Protein AF-W7K9U9-F1 (afdb_monomer_lite)

Secondary structure (DSSP, 8-state):
------SSTTTTTS--S----HHHHHHHHHHHHHHTTT--S-PPPSSTTTS------HHHHHHHHHHHTGGG-SS-HHHHHHHHHHHHHHHHHHHHHHHHHHHHHHHHHHHHTTSS-HHHHHHHHHHHHHHHHHHHHHHHHHHHHHHHHHHTSS---HHHHHHHHHHHHHHHHHHHHHHHHHHHHHHH-S-----

InterPro domains:
  IPR019111 Plasmodium RESA, N-terminal [PF09687] (60-183)
  IPR044885 Plasmodium RESA, N-terminal helical domain superfamily [G3DSA:6.10.280.180] (62-193)

pLDDT: mean 72.87, std 20.11, range [27.73, 96.69]

Radius of gyration: 21.3 Å; chains: 1; bounding box: 44×65×53 Å

Sequence (195 aa):
MLPNENRLNTIGNLFEGEKYNILEDTQKLIDDINKFRYNSNYSPIPYPEQYNPVDYNKADFVLDKYIDNLGYCKGDTIKAMEIIWEATMNNERRKYAATKRSMLRYYDDLKRKRIIRPKTYTNKLNSCNQIMESSEKKIESHLSEMFNKWFKQKSLFLDDFNRFITACRIGWKTVSNAVQHQCDTIMRSKNFIDI

Organism: Plasmodium falciparum (isolate NF54) (NCBI:txid5843)

Foldseek 3Di:
DDDDDDPVCVVVPPPPPDDPCPVVVLVVLVVVLVVVVPDDDDDDQPPCVPDPAQDCDPLNVVLVVLLVCLVVDPDDSLVSLVVSLVSLLVVLLVVLVVLVVVLVVVLVVCVVVCVFPPVCSVLLVVVLVVLSVVLSVVLSVVLVVVCVVQSPDPDHDSVVSVSSSVSSSSSSSSSSVVSSVVSVCSRNDPDDDRD

Structure (mmCIF, N/CA/C/O backbone):
data_AF-W7K9U9-F1
#
_entry.id   AF-W7K9U9-F1
#
loop_
_atom_site.group_PDB
_atom_site.id
_atom_site.type_symbol
_atom_site.label_atom_id
_atom_site.label_alt_id
_atom_site.label_comp_id
_atom_site.label_asym_id
_atom_site.label_entity_id
_atom_site.label_seq_id
_atom_site.pdbx_PDB_ins_code
_atom_site.Cartn_x
_atom_site.Cartn_y
_atom_site.Cartn_z
_atom_site.occupancy
_atom_site.B_iso_or_equiv
_atom_site.auth_seq_id
_atom_site.auth_comp_id
_atom_site.auth_asym_id
_atom_site.auth_atom_id
_atom_site.pdbx_PDB_model_num
ATOM 1 N N . MET A 1 1 ? 6.308 53.111 -21.923 1.00 32.03 1 MET A N 1
ATOM 2 C CA . MET A 1 1 ? 6.285 52.172 -23.063 1.00 32.03 1 MET A CA 1
ATOM 3 C C . MET A 1 1 ? 7.436 51.181 -22.895 1.00 32.03 1 MET A C 1
ATOM 5 O O . MET A 1 1 ? 8.563 51.628 -22.745 1.00 32.03 1 MET A O 1
ATOM 9 N N . LEU A 1 2 ? 7.125 49.878 -22.835 1.00 38.78 2 LEU A N 1
ATOM 10 C CA . LEU A 1 2 ? 8.002 48.743 -23.228 1.00 38.78 2 LEU A CA 1
ATOM 11 C C . LEU A 1 2 ? 8.111 48.704 -24.785 1.00 38.78 2 LEU A C 1
ATOM 13 O O . LEU A 1 2 ? 7.359 49.488 -25.376 1.00 38.78 2 LEU A O 1
ATOM 17 N N . PRO A 1 3 ? 8.884 47.822 -25.487 1.00 51.47 3 PRO A N 1
ATOM 18 C CA . PRO A 1 3 ? 9.655 46.620 -25.067 1.00 51.47 3 PRO A CA 1
ATOM 19 C C . PRO A 1 3 ? 11.024 46.367 -25.787 1.00 51.47 3 PRO A C 1
ATOM 21 O O . PRO A 1 3 ? 11.376 47.064 -26.733 1.00 51.47 3 PRO A O 1
ATOM 24 N N . ASN A 1 4 ? 11.760 45.334 -25.320 1.00 37.47 4 ASN A N 1
ATOM 25 C CA . ASN A 1 4 ? 12.442 44.215 -26.043 1.00 37.47 4 ASN A CA 1
ATOM 26 C C . ASN A 1 4 ? 13.731 43.783 -25.303 1.00 37.47 4 ASN A C 1
ATOM 28 O O . ASN A 1 4 ? 14.522 44.633 -24.924 1.00 37.47 4 ASN A O 1
ATOM 32 N N . GLU A 1 5 ? 14.103 42.517 -25.096 1.00 35.81 5 GLU A N 1
ATOM 33 C CA . GLU A 1 5 ? 13.463 41.200 -25.187 1.00 35.81 5 GLU A CA 1
ATOM 34 C C . GLU A 1 5 ? 14.457 40.178 -24.565 1.00 35.81 5 GLU A C 1
ATOM 36 O O . GLU A 1 5 ? 15.670 40.308 -24.711 1.00 35.81 5 GLU A O 1
ATOM 41 N N . ASN A 1 6 ? 13.935 39.158 -23.876 1.00 46.91 6 ASN A N 1
ATOM 42 C CA . ASN A 1 6 ? 14.482 37.796 -23.721 1.00 46.91 6 ASN A CA 1
ATOM 43 C C . ASN A 1 6 ? 15.911 37.519 -23.218 1.00 46.91 6 ASN A C 1
ATOM 45 O O . ASN A 1 6 ? 16.784 37.093 -23.970 1.00 46.91 6 ASN A O 1
ATOM 49 N N . ARG A 1 7 ? 16.064 37.458 -21.886 1.00 31.38 7 ARG A N 1
ATOM 50 C CA . ARG A 1 7 ? 16.966 36.468 -21.244 1.00 31.38 7 ARG A CA 1
ATOM 51 C C . ARG A 1 7 ? 16.325 35.609 -20.146 1.00 31.38 7 ARG A C 1
ATOM 53 O O . ARG A 1 7 ? 16.975 34.709 -19.630 1.00 31.38 7 ARG A O 1
ATOM 60 N N . LEU A 1 8 ? 15.043 35.823 -19.835 1.00 29.23 8 LEU A N 1
ATOM 61 C CA . LEU A 1 8 ? 14.283 34.996 -18.883 1.00 29.23 8 LEU A CA 1
ATOM 62 C C . LEU A 1 8 ? 13.384 33.947 -19.565 1.00 29.23 8 LEU A C 1
ATOM 64 O O . LEU A 1 8 ? 13.026 32.957 -18.934 1.00 29.23 8 LEU A O 1
ATOM 68 N N . ASN A 1 9 ? 13.116 34.082 -20.870 1.00 32.12 9 ASN A N 1
ATOM 69 C CA . ASN A 1 9 ? 12.365 33.085 -21.647 1.00 32.12 9 ASN A CA 1
ATOM 70 C C . ASN A 1 9 ? 13.143 31.788 -21.929 1.00 32.12 9 ASN A C 1
ATOM 72 O O . ASN A 1 9 ? 12.554 30.807 -22.364 1.00 32.12 9 ASN A O 1
ATOM 76 N N . THR A 1 10 ? 14.440 31.722 -21.628 1.00 30.19 10 THR A N 1
ATOM 77 C CA . THR A 1 10 ? 15.241 30.508 -21.871 1.00 30.19 10 THR A CA 1
ATOM 78 C C . THR A 1 10 ? 15.162 29.494 -20.720 1.00 30.19 10 THR A C 1
ATOM 80 O O . THR A 1 10 ? 15.467 28.324 -20.918 1.00 30.19 10 THR A O 1
ATOM 83 N N . ILE A 1 11 ? 14.678 29.895 -19.537 1.00 32.09 11 ILE A N 1
ATOM 84 C CA . ILE A 1 11 ? 14.284 28.956 -18.465 1.00 32.09 11 ILE A CA 1
ATOM 85 C C . ILE A 1 11 ? 12.861 28.419 -18.725 1.00 32.09 11 ILE A C 1
ATOM 87 O O . ILE A 1 11 ? 12.525 27.312 -18.310 1.00 32.09 11 ILE A O 1
ATOM 91 N N . GLY A 1 12 ? 12.057 29.176 -19.483 1.00 27.73 12 GLY A N 1
ATOM 92 C CA . GLY A 1 12 ? 10.684 28.839 -19.865 1.00 27.73 12 GLY A CA 1
ATOM 93 C C . GLY A 1 12 ? 10.533 27.612 -20.770 1.00 27.73 12 GLY A C 1
ATOM 94 O O . GLY A 1 12 ? 9.447 27.053 -20.812 1.00 27.73 12 GLY A O 1
ATOM 95 N N . ASN A 1 13 ? 11.605 27.134 -21.415 1.00 30.59 13 ASN A N 1
ATOM 96 C CA . ASN A 1 13 ? 11.519 26.079 -22.440 1.00 30.59 13 ASN A CA 1
ATOM 97 C C . ASN A 1 13 ? 12.205 24.749 -22.063 1.00 30.59 13 ASN A C 1
ATOM 99 O O . ASN A 1 13 ? 12.296 23.852 -22.894 1.00 30.59 13 ASN A O 1
ATOM 103 N N . LEU A 1 14 ? 12.684 24.581 -20.824 1.00 30.95 14 LEU A N 1
ATOM 104 C CA . LEU A 1 14 ? 13.265 23.309 -20.341 1.00 30.95 14 LEU A CA 1
ATOM 105 C C . LEU A 1 14 ? 12.273 22.443 -19.544 1.00 30.95 14 LEU A C 1
ATOM 107 O O . LEU A 1 14 ? 12.620 21.350 -19.103 1.00 30.95 14 LEU A O 1
ATOM 111 N N . PHE A 1 15 ? 11.034 22.919 -19.397 1.00 34.84 15 PHE A N 1
ATOM 112 C CA . PHE A 1 15 ? 9.918 22.205 -18.770 1.00 34.84 15 PHE A CA 1
ATOM 113 C C . PHE A 1 15 ? 8.759 21.945 -19.751 1.00 34.84 15 PHE A C 1
ATOM 115 O O . PHE A 1 15 ? 7.625 21.731 -19.325 1.00 34.84 15 PHE A O 1
ATOM 122 N N . GLU A 1 16 ? 9.036 21.928 -21.060 1.00 35.62 16 GLU A N 1
ATOM 123 C CA . GLU A 1 16 ? 8.155 21.280 -22.037 1.00 35.62 16 GLU A CA 1
ATOM 124 C C . GLU A 1 16 ? 8.347 19.762 -21.949 1.00 35.62 16 GLU A C 1
ATOM 126 O O . GLU A 1 16 ? 9.293 19.175 -22.471 1.00 35.62 16 GLU A O 1
ATOM 131 N N . GLY A 1 17 ? 7.445 19.144 -21.199 1.00 34.62 17 GLY A N 1
ATOM 132 C CA . GLY A 1 17 ? 7.425 17.725 -20.879 1.00 34.62 17 GLY A CA 1
ATOM 133 C C . GLY A 1 17 ? 6.709 17.579 -19.550 1.00 34.62 17 GLY A C 1
ATOM 134 O O . GLY A 1 17 ? 7.353 17.609 -18.507 1.00 34.62 17 GLY A O 1
ATOM 135 N N . GLU A 1 18 ? 5.376 17.549 -19.618 1.00 33.53 18 GLU A N 1
ATOM 136 C CA . GLU A 1 18 ? 4.412 17.541 -18.511 1.00 33.53 18 GLU A CA 1
ATOM 137 C C . GLU A 1 18 ? 4.997 17.059 -17.175 1.00 33.53 18 GLU A C 1
ATOM 139 O O . GLU A 1 18 ? 5.327 15.889 -16.967 1.00 33.53 18 GLU A O 1
ATOM 144 N N . LYS A 1 19 ? 5.141 18.016 -16.257 1.00 36.78 19 LYS A N 1
ATOM 145 C CA . LYS A 1 19 ? 5.674 17.838 -14.911 1.00 36.78 19 LYS A CA 1
ATOM 146 C C . LYS A 1 19 ? 4.697 16.976 -14.103 1.00 36.78 19 LYS A C 1
ATOM 148 O O . LYS A 1 19 ? 3.783 17.491 -13.470 1.00 36.78 19 LYS A O 1
ATOM 153 N N . TYR A 1 20 ? 4.881 15.659 -14.142 1.00 40.00 20 TYR A N 1
ATOM 154 C CA . TYR A 1 20 ? 4.094 14.708 -13.360 1.00 40.00 20 TYR A CA 1
ATOM 155 C C . TYR A 1 20 ? 4.416 14.872 -11.863 1.00 40.00 20 TYR A C 1
ATOM 157 O O . TYR A 1 20 ? 5.440 14.399 -11.362 1.00 40.00 20 TYR A O 1
ATOM 165 N N . ASN A 1 21 ? 3.575 15.629 -11.156 1.00 46.50 21 ASN A N 1
ATOM 166 C CA . ASN A 1 21 ? 3.821 16.087 -9.795 1.00 46.50 21 ASN A CA 1
ATOM 167 C C . ASN A 1 21 ? 3.163 15.152 -8.767 1.00 46.50 21 ASN A C 1
ATOM 169 O O . ASN A 1 21 ? 2.071 15.391 -8.264 1.00 46.50 21 ASN A O 1
ATOM 173 N N . ILE A 1 22 ? 3.868 14.079 -8.412 1.00 43.75 22 ILE A N 1
ATOM 174 C CA . ILE A 1 22 ? 3.429 13.088 -7.408 1.00 43.75 22 ILE A CA 1
ATOM 175 C C . ILE A 1 22 ? 3.138 13.721 -6.043 1.00 43.75 22 ILE A C 1
ATOM 177 O O . ILE A 1 22 ? 2.348 13.188 -5.264 1.00 43.75 22 ILE A O 1
ATOM 181 N N . LEU A 1 23 ? 3.750 14.870 -5.739 1.00 38.44 23 LEU A N 1
ATOM 182 C CA . LEU A 1 23 ? 3.431 15.652 -4.549 1.00 38.44 23 LEU A CA 1
ATOM 183 C C . LEU A 1 23 ? 2.033 16.277 -4.631 1.00 38.44 23 LEU A C 1
ATOM 185 O O . LEU A 1 23 ? 1.332 16.206 -3.629 1.00 38.44 23 LEU A O 1
ATOM 189 N N . GLU A 1 24 ? 1.608 16.793 -5.787 1.00 46.31 24 GLU A N 1
ATOM 190 C CA . GLU A 1 24 ? 0.246 17.308 -6.011 1.00 46.31 24 GLU A CA 1
ATOM 191 C C . GLU A 1 24 ? -0.799 16.194 -6.036 1.00 46.31 24 GLU A C 1
ATOM 193 O O . GLU A 1 24 ? -1.836 16.351 -5.407 1.00 46.31 24 GLU A O 1
ATOM 198 N N . ASP A 1 25 ? -0.525 15.043 -6.656 1.00 47.56 25 ASP A N 1
ATOM 199 C CA . ASP A 1 25 ? -1.468 13.912 -6.652 1.00 47.56 25 ASP A CA 1
ATOM 200 C C . ASP A 1 25 ? -1.623 13.308 -5.246 1.00 47.56 25 ASP A C 1
ATOM 202 O O . ASP A 1 25 ? -2.727 12.960 -4.823 1.00 47.56 25 ASP A O 1
ATOM 206 N N . THR A 1 26 ? -0.529 13.243 -4.475 1.00 46.56 26 THR A N 1
ATOM 207 C CA . THR A 1 26 ? -0.592 12.848 -3.059 1.00 46.56 26 THR A CA 1
ATOM 208 C C . THR A 1 26 ? -1.312 13.915 -2.232 1.00 46.56 26 THR A C 1
ATOM 210 O O . THR A 1 26 ? -2.090 13.565 -1.358 1.00 46.56 26 THR A O 1
ATOM 213 N N . GLN A 1 27 ? -1.095 15.208 -2.495 1.00 48.31 27 GLN A N 1
ATOM 214 C CA . GLN A 1 27 ? -1.772 16.297 -1.784 1.00 48.31 27 GLN A CA 1
ATOM 215 C C . GLN A 1 27 ? -3.268 16.351 -2.113 1.00 48.31 27 GLN A C 1
ATOM 217 O O . GLN A 1 27 ? -4.081 16.544 -1.222 1.00 48.31 27 GLN A O 1
ATOM 222 N N . LYS A 1 28 ? -3.646 16.071 -3.357 1.00 53.09 28 LYS A N 1
ATOM 223 C CA . LYS A 1 28 ? -5.033 15.933 -3.795 1.00 53.09 28 LYS A CA 1
ATOM 224 C C . LYS A 1 28 ? -5.703 14.715 -3.168 1.00 53.09 28 LYS A C 1
ATOM 226 O O . LYS A 1 28 ? -6.832 14.822 -2.712 1.00 53.09 28 LYS A O 1
ATOM 231 N N . LEU A 1 29 ? -4.996 13.586 -3.065 1.00 50.19 29 LEU A N 1
ATOM 232 C CA . LEU A 1 29 ? -5.454 12.427 -2.296 1.00 50.19 29 LEU A CA 1
ATOM 233 C C . LEU A 1 29 ? -5.663 12.788 -0.818 1.00 50.19 29 LEU A C 1
ATOM 235 O O . LEU A 1 29 ? -6.626 12.333 -0.219 1.00 50.19 29 LEU A O 1
ATOM 239 N N . ILE A 1 30 ? -4.799 13.619 -0.235 1.00 50.97 30 ILE A N 1
ATOM 240 C CA . ILE A 1 30 ? -4.927 14.122 1.142 1.00 50.97 30 ILE A CA 1
ATOM 241 C C . ILE A 1 30 ? -6.132 15.056 1.285 1.00 50.97 30 ILE A C 1
ATOM 243 O O . ILE A 1 30 ? -6.888 14.944 2.249 1.00 50.97 30 ILE A O 1
ATOM 247 N N . ASP A 1 31 ? -6.332 15.959 0.333 1.00 53.44 31 ASP A N 1
ATOM 248 C CA . ASP A 1 31 ? -7.460 16.886 0.317 1.00 53.44 31 ASP A CA 1
ATOM 249 C C . ASP A 1 31 ? -8.778 16.125 0.134 1.00 53.44 31 ASP A C 1
ATOM 251 O O . ASP A 1 31 ? -9.752 16.410 0.830 1.00 53.44 31 ASP A O 1
ATOM 255 N N . ASP A 1 32 ? -8.781 15.084 -0.700 1.00 52.62 32 ASP A N 1
ATOM 256 C CA . ASP A 1 32 ? -9.889 14.149 -0.871 1.00 52.62 32 ASP A CA 1
ATOM 257 C C . ASP A 1 32 ? -10.126 13.319 0.402 1.00 52.62 32 ASP A C 1
ATOM 259 O O . ASP A 1 32 ? -11.261 13.247 0.869 1.00 52.62 32 ASP A O 1
ATOM 263 N N . ILE A 1 33 ? -9.073 12.775 1.032 1.00 50.12 33 ILE A N 1
ATOM 264 C CA . ILE A 1 33 ? -9.131 12.078 2.333 1.00 50.12 33 ILE A CA 1
ATOM 265 C C . ILE A 1 33 ? -9.760 12.980 3.413 1.00 50.12 33 ILE A C 1
ATOM 267 O O . ILE A 1 33 ? -10.662 12.555 4.137 1.00 50.12 33 ILE A O 1
ATOM 271 N N . ASN A 1 34 ? -9.356 14.250 3.478 1.00 48.84 34 ASN A N 1
ATOM 272 C CA . ASN A 1 34 ? -9.930 15.250 4.381 1.00 48.84 34 ASN A CA 1
ATOM 273 C C . ASN A 1 34 ? -11.378 15.626 4.016 1.00 48.84 34 ASN A C 1
ATOM 275 O O . ASN A 1 34 ? -12.162 15.982 4.898 1.00 48.84 34 ASN A O 1
ATOM 279 N N . LYS A 1 35 ? -11.768 15.504 2.743 1.00 44.44 35 LYS A N 1
ATOM 280 C CA . LYS A 1 35 ? -13.143 15.697 2.257 1.00 44.44 35 LYS A CA 1
ATOM 281 C C . LYS A 1 35 ? -14.085 14.572 2.713 1.00 44.44 35 LYS A C 1
ATOM 283 O O . LYS A 1 35 ? -15.245 14.855 3.022 1.00 44.44 35 LYS A O 1
ATOM 288 N N . PHE A 1 36 ? -13.594 13.334 2.878 1.00 40.56 36 PHE A N 1
ATOM 289 C CA . PHE A 1 36 ? -14.370 12.216 3.467 1.00 40.56 36 PHE A CA 1
ATOM 290 C C . PHE A 1 36 ? -14.751 12.435 4.934 1.00 40.56 36 PHE A C 1
ATOM 292 O O . PHE A 1 36 ? -15.655 11.766 5.442 1.00 40.56 36 PHE A O 1
ATOM 299 N N . ARG A 1 37 ? -14.133 13.416 5.606 1.00 46.44 37 ARG A N 1
ATOM 300 C CA . ARG A 1 37 ? -14.571 13.876 6.928 1.00 46.44 37 ARG A CA 1
ATOM 301 C C . ARG A 1 37 ? -15.993 14.458 6.897 1.00 46.44 37 ARG A C 1
ATOM 303 O O . ARG A 1 37 ? -16.631 14.495 7.941 1.00 46.44 37 ARG A O 1
ATOM 310 N N . TYR A 1 38 ? -16.498 14.866 5.723 1.00 40.66 38 TYR A N 1
ATOM 311 C CA . TYR A 1 38 ? -17.814 15.500 5.582 1.00 40.66 38 TYR A CA 1
ATOM 312 C C . TYR A 1 38 ? -18.812 14.801 4.653 1.00 40.66 38 TYR A C 1
ATOM 314 O O . TYR A 1 38 ? -19.997 15.004 4.868 1.00 40.66 38 TYR A O 1
ATOM 322 N N . ASN A 1 39 ? -18.416 13.967 3.683 1.00 33.03 39 ASN A N 1
ATOM 323 C CA . ASN A 1 39 ? -19.382 13.270 2.817 1.00 33.03 39 ASN A CA 1
ATOM 324 C C . ASN A 1 39 ? -18.833 11.934 2.297 1.00 33.03 39 ASN A C 1
ATOM 326 O O . ASN A 1 39 ? -17.824 11.887 1.597 1.00 33.03 39 ASN A O 1
ATOM 330 N N . SER A 1 40 ? -19.505 10.836 2.632 1.00 41.22 40 SER A N 1
ATOM 331 C CA . SER A 1 40 ? -19.199 9.498 2.128 1.00 41.22 40 SER A CA 1
ATOM 332 C C . SER A 1 40 ? -19.712 9.320 0.694 1.00 41.22 40 SER A C 1
ATOM 334 O O . SER A 1 40 ? -20.923 9.332 0.490 1.00 41.22 40 SER A O 1
ATOM 336 N N . ASN A 1 41 ? -18.791 9.164 -0.266 1.00 35.97 41 ASN A N 1
ATOM 337 C CA . ASN A 1 41 ? -18.819 8.208 -1.390 1.00 35.97 41 ASN A CA 1
ATOM 338 C C . ASN A 1 41 ? -17.517 8.365 -2.212 1.00 35.97 41 ASN A C 1
ATOM 340 O O . ASN A 1 41 ? -17.314 9.365 -2.889 1.00 35.97 41 ASN A O 1
ATOM 344 N N . TYR A 1 42 ? -16.625 7.385 -2.034 1.00 46.19 42 TYR A N 1
ATOM 345 C CA . TYR A 1 42 ? -15.271 7.131 -2.564 1.00 46.19 42 TYR A CA 1
ATOM 346 C C . TYR A 1 42 ? -14.725 7.974 -3.745 1.00 46.19 42 TYR A C 1
ATOM 348 O O . TYR A 1 42 ? -15.352 8.080 -4.794 1.00 46.19 42 TYR A O 1
ATOM 356 N N . SER A 1 43 ? -13.479 8.456 -3.613 1.00 43.88 43 SER A N 1
ATOM 357 C CA . SER A 1 43 ? -12.689 9.060 -4.703 1.00 43.88 43 SER A CA 1
ATOM 358 C C . SER A 1 43 ? -12.157 7.942 -5.603 1.00 43.88 43 SER A C 1
ATOM 360 O O . SER A 1 43 ? -11.763 6.888 -5.089 1.00 43.88 43 SER A O 1
ATOM 362 N N . PRO A 1 44 ? -12.112 8.140 -6.931 1.00 51.81 44 PRO A N 1
ATOM 363 C CA . PRO A 1 44 ? -11.585 7.138 -7.845 1.00 51.81 44 PRO A CA 1
ATOM 364 C C . PRO A 1 44 ? -10.089 6.906 -7.587 1.00 51.81 44 PRO A C 1
ATOM 366 O O . PRO A 1 44 ? -9.291 7.842 -7.576 1.00 51.81 44 PRO A O 1
ATOM 369 N N . ILE A 1 45 ? -9.716 5.639 -7.382 1.00 56.75 45 ILE A N 1
ATOM 370 C CA . ILE A 1 45 ? -8.319 5.189 -7.296 1.00 56.75 45 ILE A CA 1
ATOM 371 C C . ILE A 1 45 ? -7.615 5.588 -8.604 1.00 56.75 45 ILE A C 1
ATOM 373 O O . ILE A 1 45 ? -8.148 5.264 -9.667 1.00 56.75 45 ILE A O 1
ATOM 377 N N . PRO A 1 46 ? -6.439 6.240 -8.577 1.00 53.16 46 PRO A N 1
ATOM 378 C CA . PRO A 1 46 ? -5.718 6.591 -9.797 1.00 53.16 46 PRO A CA 1
ATOM 379 C C . PRO A 1 46 ? -5.359 5.366 -10.643 1.00 53.16 46 PRO A C 1
ATOM 381 O O . PRO A 1 46 ? -4.963 4.320 -10.115 1.00 53.16 46 PRO A O 1
ATOM 384 N N . TYR A 1 47 ? -5.455 5.537 -11.965 1.00 54.78 47 TYR A N 1
ATOM 385 C CA . TYR A 1 47 ? -5.156 4.523 -12.983 1.00 54.78 47 TYR A CA 1
ATOM 386 C C . TYR A 1 47 ? -5.945 3.203 -12.846 1.00 54.78 47 TYR A C 1
ATOM 388 O O . TYR A 1 47 ? -5.354 2.127 -12.982 1.00 54.78 47 TYR A O 1
ATOM 396 N N . PRO A 1 48 ? -7.272 3.241 -12.610 1.00 57.62 48 PRO A N 1
ATOM 397 C CA . PRO A 1 48 ? -8.051 2.037 -12.311 1.00 57.62 48 PRO A CA 1
ATOM 398 C C . PRO A 1 48 ? -8.210 1.113 -13.530 1.00 57.62 48 PRO A C 1
ATOM 400 O O . PRO A 1 48 ? -8.470 -0.074 -13.377 1.00 57.62 48 PRO A O 1
ATOM 403 N N . GLU A 1 49 ? -8.032 1.646 -14.742 1.00 60.81 49 GLU A N 1
ATOM 404 C CA . GLU A 1 49 ? -8.049 0.880 -15.995 1.00 60.81 49 GLU A CA 1
ATOM 405 C C . GLU A 1 49 ? -6.754 0.084 -16.221 1.00 60.81 49 GLU A C 1
ATOM 407 O O . GLU A 1 49 ? -6.748 -0.890 -16.970 1.00 60.81 49 GLU A O 1
ATOM 412 N N . GLN A 1 50 ? -5.649 0.498 -15.590 1.00 55.75 50 GLN A N 1
ATOM 413 C CA . GLN A 1 50 ? -4.320 -0.094 -15.787 1.00 55.75 50 GLN A CA 1
ATOM 414 C C . GLN A 1 50 ? -3.872 -0.950 -14.602 1.00 55.75 50 GLN A C 1
ATOM 416 O O . GLN A 1 50 ? -3.119 -1.907 -14.784 1.00 55.75 50 GLN A O 1
ATOM 421 N N . TYR A 1 51 ? -4.325 -0.618 -13.392 1.00 67.31 51 TYR A N 1
ATOM 422 C CA . TYR A 1 51 ? -3.938 -1.304 -12.166 1.00 67.31 51 TYR A CA 1
ATOM 423 C C . TYR A 1 51 ? -5.165 -1.696 -11.356 1.00 67.31 51 TYR A C 1
ATOM 425 O O . TYR A 1 51 ? -6.148 -0.964 -11.281 1.00 67.31 51 TYR A O 1
ATOM 433 N N . ASN A 1 52 ? -5.066 -2.852 -10.699 1.00 66.69 52 ASN A N 1
ATOM 434 C CA . ASN A 1 52 ? -6.156 -3.421 -9.909 1.00 66.69 52 ASN A CA 1
ATOM 435 C C . ASN A 1 52 ? -6.676 -2.435 -8.844 1.00 66.69 52 ASN A C 1
ATOM 437 O O . ASN A 1 52 ? -5.890 -1.615 -8.360 1.00 66.69 52 ASN A O 1
ATOM 441 N N . PRO A 1 53 ? -7.948 -2.547 -8.420 1.00 71.81 53 PRO A N 1
ATOM 442 C CA . PRO A 1 53 ? -8.496 -1.805 -7.282 1.00 71.81 53 PRO A CA 1
ATOM 443 C C . PRO A 1 53 ? -7.878 -2.276 -5.950 1.00 71.81 53 PRO A C 1
ATOM 445 O O . PRO A 1 53 ? -6.944 -3.084 -5.945 1.00 71.81 53 PRO A O 1
ATOM 448 N N . VAL A 1 54 ? -8.360 -1.744 -4.816 1.00 71.56 54 VAL A N 1
ATOM 449 C CA . VAL A 1 54 ? -7.945 -2.192 -3.470 1.00 71.56 54 VAL A CA 1
ATOM 450 C C . VAL A 1 54 ? -7.991 -3.718 -3.407 1.00 71.56 54 VAL A C 1
ATOM 452 O O . VAL A 1 54 ? -9.027 -4.326 -3.662 1.00 71.56 54 VAL A O 1
ATOM 455 N N . ASP A 1 55 ? -6.847 -4.324 -3.092 1.00 77.69 55 ASP A N 1
ATOM 456 C CA . ASP A 1 55 ? -6.732 -5.771 -2.944 1.00 77.69 55 ASP A CA 1
ATOM 457 C C . ASP A 1 55 ? -7.286 -6.162 -1.574 1.00 77.69 55 ASP A C 1
ATOM 459 O O . ASP A 1 55 ? -6.687 -5.837 -0.546 1.00 77.69 55 ASP A O 1
ATOM 463 N N . TYR A 1 56 ? -8.458 -6.794 -1.568 1.00 82.12 56 TYR A N 1
ATOM 464 C CA . TYR A 1 56 ? -9.136 -7.239 -0.358 1.00 82.12 56 TYR A CA 1
ATOM 465 C C . TYR A 1 56 ? -8.749 -8.681 -0.049 1.00 82.12 56 TYR A C 1
ATOM 467 O O . TYR A 1 56 ? -9.131 -9.613 -0.761 1.00 82.12 56 TYR A O 1
ATOM 475 N N . ASN A 1 57 ? -7.984 -8.874 1.022 1.00 85.56 57 ASN A N 1
ATOM 476 C CA . ASN A 1 57 ? -7.435 -10.173 1.377 1.00 85.56 57 ASN A CA 1
ATOM 477 C C . ASN A 1 57 ? -8.096 -10.763 2.634 1.00 85.56 57 ASN A C 1
ATOM 479 O O . ASN A 1 57 ? -8.934 -10.159 3.301 1.00 85.56 57 ASN A O 1
ATOM 483 N N . LYS A 1 58 ? -7.690 -11.986 2.992 1.00 87.50 58 LYS A N 1
ATOM 484 C CA . LYS A 1 58 ? -8.209 -12.678 4.181 1.00 87.50 58 LYS A CA 1
ATOM 485 C C . LYS A 1 58 ? -7.974 -11.897 5.482 1.00 87.50 58 LYS A C 1
ATOM 487 O O . LYS A 1 58 ? -8.781 -12.016 6.398 1.00 87.50 58 LYS A O 1
ATOM 492 N N . ALA A 1 59 ? -6.880 -11.141 5.589 1.00 88.62 59 ALA A N 1
ATOM 493 C CA . ALA A 1 59 ? -6.620 -10.326 6.770 1.00 88.62 59 ALA A CA 1
ATOM 494 C C . ALA A 1 59 ? -7.594 -9.143 6.850 1.00 88.62 59 ALA A C 1
ATOM 496 O O . ALA A 1 59 ? -8.083 -8.871 7.939 1.00 88.62 59 ALA A O 1
ATOM 497 N N . ASP A 1 60 ? -7.952 -8.518 5.723 1.00 85.94 60 ASP A N 1
ATOM 498 C CA . ASP A 1 60 ? -8.986 -7.474 5.697 1.00 85.94 60 ASP A CA 1
ATOM 499 C C . ASP A 1 60 ? -10.333 -8.007 6.166 1.00 85.94 60 ASP A C 1
ATOM 501 O O . ASP A 1 60 ? -10.946 -7.414 7.042 1.00 85.94 60 ASP A O 1
ATOM 505 N N . PHE A 1 61 ? -10.731 -9.183 5.677 1.00 83.62 61 PHE A N 1
ATOM 506 C CA . PHE A 1 61 ? -11.953 -9.852 6.127 1.00 83.62 61 PHE A CA 1
ATOM 507 C C . PHE A 1 61 ? -11.981 -10.113 7.633 1.00 83.62 61 PHE A C 1
ATOM 509 O O . PHE A 1 61 ? -13.008 -9.946 8.289 1.00 83.62 61 PHE A O 1
ATOM 516 N N . VAL A 1 62 ? -10.853 -10.545 8.195 1.00 88.25 62 VAL A N 1
ATOM 517 C CA . VAL A 1 62 ? -10.743 -10.769 9.638 1.00 88.25 62 VAL A CA 1
ATOM 518 C C . VAL A 1 62 ? -10.814 -9.443 10.400 1.00 88.25 62 VAL A C 1
ATOM 520 O O . VAL A 1 62 ? -11.510 -9.373 11.409 1.00 88.25 62 VAL A O 1
ATOM 523 N N . LEU A 1 63 ? -10.141 -8.397 9.917 1.00 88.94 63 LEU A N 1
ATOM 524 C CA . LEU A 1 63 ? -10.154 -7.068 10.533 1.00 88.94 63 LEU A CA 1
ATOM 525 C C . LEU A 1 63 ? -11.546 -6.433 10.499 1.00 88.94 63 LEU A C 1
ATOM 527 O O . LEU A 1 63 ? -11.991 -5.931 11.525 1.00 88.94 63 LEU A O 1
ATOM 531 N N . ASP A 1 64 ? -12.255 -6.526 9.377 1.00 86.50 64 ASP A N 1
ATOM 532 C CA . ASP A 1 64 ? -13.613 -5.992 9.233 1.00 86.50 64 ASP A CA 1
ATOM 533 C C . ASP A 1 64 ? -14.571 -6.674 10.210 1.00 86.50 64 ASP A C 1
ATOM 535 O O . ASP A 1 64 ? -15.304 -6.001 10.929 1.00 86.50 64 ASP A O 1
ATOM 539 N N . LYS A 1 65 ? -14.463 -8.001 10.369 1.00 86.56 65 LYS A N 1
ATOM 540 C CA . LYS A 1 65 ? -15.210 -8.714 11.412 1.00 86.56 65 LYS A CA 1
ATOM 541 C C . LYS A 1 65 ? -14.907 -8.203 12.815 1.00 86.56 65 LYS A C 1
ATOM 543 O O . LYS A 1 65 ? -15.814 -8.157 13.640 1.00 86.56 65 LYS A O 1
ATOM 548 N N . TYR A 1 66 ? -13.660 -7.859 13.129 1.00 87.00 66 TYR A N 1
ATOM 549 C CA . TYR A 1 66 ? -13.350 -7.273 14.433 1.00 87.00 66 TYR A CA 1
ATOM 550 C C . TYR A 1 66 ? -13.958 -5.876 14.583 1.00 87.00 66 TYR A C 1
ATOM 552 O O . TYR A 1 66 ? -14.510 -5.587 15.642 1.00 87.00 66 TYR A O 1
ATOM 560 N N . ILE A 1 67 ? -13.913 -5.052 13.533 1.00 84.81 67 ILE A N 1
ATOM 561 C CA . ILE A 1 67 ? -14.487 -3.699 13.515 1.00 84.81 67 ILE A CA 1
ATOM 562 C C . ILE A 1 67 ? -16.000 -3.743 13.745 1.00 84.81 67 ILE A C 1
ATOM 564 O O . ILE A 1 67 ? -16.489 -3.062 14.645 1.00 84.81 67 ILE A O 1
ATOM 568 N N . ASP A 1 68 ? -16.721 -4.598 13.017 1.00 84.00 68 ASP A N 1
ATOM 569 C CA . ASP A 1 68 ? -18.178 -4.761 13.137 1.00 84.00 68 ASP A CA 1
ATOM 570 C C . ASP A 1 68 ? -18.607 -5.163 14.557 1.00 84.00 68 ASP A C 1
ATOM 572 O O . ASP A 1 68 ? -19.706 -4.844 15.013 1.00 84.00 68 ASP A O 1
ATOM 576 N N . ASN A 1 69 ? -17.723 -5.856 15.281 1.00 84.25 69 ASN A N 1
ATOM 577 C CA . ASN A 1 69 ? -17.977 -6.334 16.635 1.00 84.25 69 ASN A CA 1
ATOM 578 C C . ASN A 1 69 ? -17.448 -5.405 17.741 1.00 84.25 69 ASN A C 1
ATOM 580 O O . ASN A 1 69 ? -17.701 -5.679 18.915 1.00 84.25 69 ASN A O 1
ATOM 584 N N . LEU A 1 70 ? -16.773 -4.292 17.413 1.00 81.62 70 LEU A N 1
ATOM 585 C CA . LEU A 1 70 ? -16.216 -3.363 18.410 1.00 81.62 70 LEU A CA 1
ATOM 586 C C . LEU A 1 70 ? -17.279 -2.815 19.372 1.00 81.62 70 LEU A C 1
ATOM 588 O O . LEU A 1 70 ? -16.997 -2.652 20.556 1.00 81.62 70 LEU A O 1
ATOM 592 N N . GLY A 1 71 ? -18.503 -2.575 18.889 1.00 71.00 71 GLY A N 1
ATOM 593 C CA . GLY A 1 71 ? -19.623 -2.101 19.715 1.00 71.00 71 GLY A CA 1
ATOM 594 C C . GLY A 1 71 ? -20.158 -3.132 20.719 1.00 71.00 71 GLY A C 1
ATOM 595 O O . GLY A 1 71 ? -20.832 -2.760 21.675 1.00 71.00 71 GLY A O 1
ATOM 596 N N . TYR A 1 72 ? -19.837 -4.415 20.532 1.00 71.25 72 TYR A N 1
ATOM 597 C CA . TYR A 1 72 ? -20.277 -5.523 21.388 1.00 71.25 72 TYR A CA 1
ATOM 598 C C . TYR A 1 72 ? -19.153 -6.069 22.282 1.00 71.25 72 TYR A C 1
ATOM 600 O O . TYR A 1 72 ? -19.371 -6.982 23.086 1.00 71.25 72 TYR A O 1
ATOM 608 N N . CYS A 1 73 ? -17.940 -5.524 22.160 1.00 65.00 73 CYS A N 1
ATOM 609 C CA . CYS A 1 73 ? -16.801 -5.910 22.978 1.00 65.00 73 CYS A CA 1
ATOM 610 C C . CYS A 1 73 ? -17.019 -5.493 24.440 1.00 65.00 73 CYS A C 1
ATOM 612 O O . CYS A 1 73 ? -17.191 -4.321 24.749 1.00 65.00 73 CYS A O 1
ATOM 614 N N . LYS A 1 74 ? -16.922 -6.453 25.370 1.00 59.94 74 LYS A N 1
ATOM 615 C CA . LYS A 1 74 ? -16.912 -6.188 26.826 1.00 59.94 74 LYS A CA 1
ATOM 616 C C . LYS A 1 74 ? -15.581 -5.598 27.335 1.00 59.94 74 LYS A C 1
ATOM 618 O O . LYS A 1 74 ? -15.415 -5.434 28.539 1.00 59.94 74 LYS A O 1
ATOM 623 N N . GLY A 1 75 ? -14.615 -5.381 26.442 1.00 69.38 75 GLY A N 1
ATOM 624 C CA . GLY A 1 75 ? -13.252 -4.946 26.753 1.00 69.38 75 GLY A CA 1
ATOM 625 C C . GLY A 1 75 ? -12.994 -3.478 26.418 1.00 69.38 75 GLY A C 1
ATOM 626 O O . GLY A 1 75 ? -13.906 -2.734 26.078 1.00 69.38 75 GLY A O 1
ATOM 627 N N . ASP A 1 76 ? -11.727 -3.074 26.499 1.00 82.81 76 ASP A N 1
ATOM 628 C CA . ASP A 1 76 ? -11.286 -1.717 26.170 1.00 82.81 76 ASP A CA 1
ATOM 629 C C . ASP A 1 76 ? -11.351 -1.466 24.652 1.00 82.81 76 ASP A C 1
ATOM 631 O O . ASP A 1 76 ? -10.461 -1.861 23.890 1.00 82.81 76 ASP A O 1
ATOM 635 N N . THR A 1 77 ? -12.430 -0.817 24.215 1.00 82.44 77 THR A N 1
ATOM 636 C CA . THR A 1 77 ? -12.680 -0.465 22.812 1.00 82.44 77 THR A CA 1
ATOM 637 C C . THR A 1 77 ? -11.587 0.429 22.226 1.00 82.44 77 THR A C 1
ATOM 639 O O . THR A 1 77 ? -11.249 0.272 21.055 1.00 82.44 77 THR A O 1
ATOM 642 N N . ILE A 1 78 ? -10.994 1.327 23.021 1.00 84.81 78 ILE A N 1
ATOM 643 C CA . ILE A 1 78 ? -9.940 2.242 22.557 1.00 84.81 78 ILE A CA 1
ATOM 644 C C . ILE A 1 78 ? -8.686 1.440 22.214 1.00 84.81 78 ILE A C 1
ATOM 646 O O . ILE A 1 78 ? -8.137 1.567 21.118 1.00 84.81 78 ILE A O 1
ATOM 650 N N . LYS A 1 79 ? -8.281 0.540 23.112 1.00 85.88 79 LYS A N 1
ATOM 651 C CA . LYS A 1 79 ? -7.154 -0.365 22.868 1.00 85.88 79 LYS A CA 1
ATOM 652 C C . LYS A 1 79 ? -7.411 -1.301 21.684 1.00 85.88 79 LYS A C 1
ATOM 654 O O . LYS A 1 79 ? -6.501 -1.589 20.909 1.00 85.88 79 LYS A O 1
ATOM 659 N N . ALA A 1 80 ? -8.645 -1.773 21.515 1.00 88.12 80 ALA A N 1
ATOM 660 C CA . ALA A 1 80 ? -9.011 -2.595 20.366 1.00 88.12 80 ALA A CA 1
ATOM 661 C C . ALA A 1 80 ? -8.891 -1.822 19.037 1.00 88.12 80 ALA A C 1
ATOM 663 O O . ALA A 1 80 ? -8.367 -2.370 18.068 1.00 88.12 80 ALA A O 1
ATOM 664 N N . MET A 1 81 ? -9.309 -0.551 18.996 1.00 88.06 81 MET A N 1
ATOM 665 C CA . MET A 1 81 ? -9.140 0.321 17.824 1.00 88.06 81 MET A CA 1
ATOM 666 C C . MET A 1 81 ? -7.662 0.524 17.465 1.00 88.06 81 MET A C 1
ATOM 668 O O . MET A 1 81 ? -7.300 0.419 16.295 1.00 88.06 81 MET A O 1
ATOM 672 N N . GLU A 1 82 ? -6.797 0.753 18.455 1.00 89.88 82 GLU A N 1
ATOM 673 C CA . GLU A 1 82 ? -5.347 0.877 18.247 1.00 89.88 82 GLU A CA 1
ATOM 674 C C . GLU A 1 82 ? -4.744 -0.401 17.636 1.00 89.88 82 GLU A C 1
ATOM 676 O O . GLU A 1 82 ? -4.064 -0.342 16.611 1.00 89.88 82 GLU A O 1
ATOM 681 N N . ILE A 1 83 ? -5.079 -1.574 18.184 1.00 91.12 83 ILE A N 1
ATOM 682 C CA . ILE A 1 83 ? -4.610 -2.871 17.665 1.00 91.12 83 ILE A CA 1
ATOM 683 C C . ILE A 1 83 ? -5.077 -3.097 16.218 1.00 91.12 83 ILE A C 1
ATOM 685 O O . ILE A 1 83 ? -4.300 -3.541 15.368 1.00 91.12 83 ILE A O 1
ATOM 689 N N . ILE A 1 84 ? -6.345 -2.799 15.918 1.00 90.56 84 ILE A N 1
ATOM 690 C CA . ILE A 1 84 ? -6.904 -2.948 14.567 1.00 90.56 84 ILE A CA 1
ATOM 691 C C . ILE A 1 84 ? -6.216 -1.988 13.589 1.00 90.56 84 ILE A C 1
ATOM 693 O O . ILE A 1 84 ? -5.917 -2.379 12.455 1.00 90.56 84 ILE A O 1
ATOM 697 N N . TRP A 1 85 ? -5.929 -0.756 14.013 1.00 93.75 85 TRP A N 1
ATOM 698 C CA . TRP A 1 85 ? -5.188 0.214 13.213 1.00 93.75 85 TRP A CA 1
ATOM 699 C C . TRP A 1 85 ? -3.789 -0.296 12.854 1.00 93.75 85 TRP A C 1
ATOM 701 O O . TRP A 1 85 ? -3.433 -0.349 11.673 1.00 93.75 85 TRP A O 1
ATOM 711 N N . GLU A 1 86 ? -3.013 -0.737 13.846 1.00 94.44 86 GLU A N 1
ATOM 712 C CA . GLU A 1 86 ? -1.668 -1.274 13.624 1.00 94.44 86 GLU A CA 1
ATOM 713 C C . GLU A 1 86 ? -1.687 -2.499 12.704 1.00 94.44 86 GLU A C 1
ATOM 715 O O . GLU A 1 86 ? -0.863 -2.626 11.791 1.00 94.44 86 GLU A O 1
ATOM 720 N N . ALA A 1 87 ? -2.648 -3.401 12.910 1.00 94.75 87 ALA A N 1
ATOM 721 C CA . ALA A 1 87 ? -2.819 -4.581 12.074 1.00 94.75 87 ALA A CA 1
ATOM 722 C C . ALA A 1 87 ? -3.174 -4.215 10.623 1.00 94.75 87 ALA A C 1
ATOM 724 O O . ALA A 1 87 ? -2.631 -4.818 9.694 1.00 94.75 87 ALA A O 1
ATOM 725 N N . THR A 1 88 ? -4.012 -3.195 10.422 1.00 93.69 88 THR A N 1
ATOM 726 C CA . THR A 1 88 ? -4.360 -2.664 9.095 1.00 93.69 88 THR A CA 1
ATOM 727 C C . THR A 1 88 ? -3.134 -2.063 8.412 1.00 93.69 88 THR A C 1
ATOM 729 O O . THR A 1 88 ? -2.789 -2.482 7.309 1.00 93.69 88 THR A O 1
ATOM 732 N N . MET A 1 89 ? -2.409 -1.160 9.083 1.00 95.25 89 MET A N 1
ATOM 733 C CA . MET A 1 89 ? -1.169 -0.565 8.564 1.00 95.25 89 MET A CA 1
ATOM 734 C C . MET A 1 89 ? -0.146 -1.633 8.158 1.00 95.25 89 MET A C 1
ATOM 736 O O . MET A 1 89 ? 0.461 -1.557 7.090 1.00 95.25 89 MET A O 1
ATOM 740 N N . ASN A 1 90 ? 0.017 -2.669 8.983 1.00 96.44 90 ASN A N 1
ATOM 741 C CA . ASN A 1 90 ? 0.907 -3.788 8.689 1.00 96.44 90 ASN A CA 1
ATOM 742 C C . ASN A 1 90 ? 0.437 -4.627 7.491 1.00 96.44 90 ASN A C 1
ATOM 744 O O . ASN A 1 90 ? 1.275 -5.084 6.707 1.00 96.44 90 ASN A O 1
ATOM 748 N N . ASN A 1 91 ? -0.871 -4.853 7.339 1.00 96.25 91 ASN A N 1
ATOM 749 C CA . ASN A 1 91 ? -1.423 -5.571 6.191 1.00 96.25 91 ASN A CA 1
ATOM 750 C C . ASN A 1 91 ? -1.165 -4.802 4.890 1.00 96.25 91 ASN A C 1
ATOM 752 O O . ASN A 1 91 ? -0.629 -5.369 3.937 1.00 96.25 91 ASN A O 1
ATOM 756 N N . GLU A 1 92 ? -1.457 -3.502 4.875 1.00 95.12 92 GLU A N 1
ATOM 757 C CA . GLU A 1 92 ? -1.257 -2.665 3.692 1.00 95.12 92 GLU A CA 1
ATOM 758 C C . GLU A 1 92 ? 0.225 -2.528 3.318 1.00 95.12 92 GLU A C 1
ATOM 760 O O . GLU A 1 92 ? 0.586 -2.716 2.152 1.00 95.12 92 GLU A O 1
ATOM 765 N N . ARG A 1 93 ? 1.117 -2.352 4.304 1.00 96.25 93 ARG A N 1
ATOM 766 C CA . ARG A 1 93 ? 2.574 -2.380 4.083 1.00 96.25 93 ARG A CA 1
ATOM 767 C C . ARG A 1 93 ? 3.020 -3.688 3.420 1.00 96.25 93 ARG A C 1
ATOM 769 O O . ARG A 1 93 ? 3.813 -3.682 2.478 1.00 96.25 93 ARG A O 1
ATOM 776 N N . ARG A 1 94 ? 2.491 -4.837 3.863 1.00 96.69 94 ARG A N 1
ATOM 777 C CA . ARG A 1 94 ? 2.805 -6.151 3.266 1.00 96.69 94 ARG A CA 1
ATOM 778 C C . ARG A 1 94 ? 2.321 -6.264 1.820 1.00 96.69 94 ARG A C 1
ATOM 780 O O . ARG A 1 94 ? 3.054 -6.814 0.994 1.00 96.69 94 ARG A O 1
ATOM 787 N N . LYS A 1 95 ? 1.131 -5.746 1.499 1.00 95.19 95 LYS A N 1
ATOM 788 C CA . LYS A 1 95 ? 0.609 -5.701 0.119 1.00 95.19 95 LYS A CA 1
ATOM 789 C C . LYS A 1 95 ? 1.479 -4.820 -0.776 1.00 95.19 95 LYS A C 1
ATOM 791 O O . LYS A 1 95 ? 1.857 -5.230 -1.875 1.00 95.19 95 LYS A O 1
ATOM 796 N N . TYR A 1 96 ? 1.878 -3.650 -0.286 1.00 93.69 96 TYR A N 1
ATOM 797 C CA . TYR A 1 96 ? 2.787 -2.765 -1.007 1.00 93.69 96 TYR A CA 1
ATOM 798 C C . TYR A 1 96 ? 4.155 -3.429 -1.244 1.00 93.69 96 TYR A C 1
ATOM 800 O O . TYR A 1 96 ? 4.642 -3.468 -2.374 1.00 93.69 96 TYR A O 1
ATOM 808 N N . ALA A 1 97 ? 4.733 -4.087 -0.234 1.00 95.94 97 ALA A N 1
ATOM 809 C CA . ALA A 1 97 ? 5.968 -4.862 -0.380 1.00 95.94 97 ALA A CA 1
ATOM 810 C C . ALA A 1 97 ? 5.835 -6.045 -1.363 1.00 95.94 97 ALA A C 1
ATOM 812 O O . ALA A 1 97 ? 6.790 -6.398 -2.062 1.00 95.94 97 ALA A O 1
ATOM 813 N N . ALA A 1 98 ? 4.664 -6.686 -1.444 1.00 95.31 98 ALA A N 1
ATOM 814 C CA . ALA A 1 98 ? 4.386 -7.692 -2.468 1.00 95.31 98 ALA A CA 1
ATOM 815 C C . ALA A 1 98 ? 4.379 -7.078 -3.877 1.00 95.31 98 ALA A C 1
ATOM 817 O O . ALA A 1 98 ? 4.999 -7.641 -4.782 1.00 95.31 98 ALA A O 1
ATOM 818 N N . THR A 1 99 ? 3.779 -5.896 -4.038 1.00 92.38 99 THR A N 1
ATOM 819 C CA . THR A 1 99 ? 3.787 -5.142 -5.300 1.00 92.38 99 THR A CA 1
ATOM 820 C C . THR A 1 99 ? 5.209 -4.775 -5.719 1.00 92.38 99 THR A C 1
ATOM 822 O O . THR A 1 99 ? 5.606 -5.112 -6.834 1.00 92.38 99 THR A O 1
ATOM 825 N N . LYS A 1 100 ? 6.033 -4.227 -4.810 1.00 94.75 100 LYS A N 1
ATOM 826 C CA . LYS A 1 100 ? 7.460 -3.955 -5.078 1.00 94.75 100 LYS A CA 1
ATOM 827 C C . LYS A 1 100 ? 8.185 -5.190 -5.606 1.00 94.75 100 LYS A C 1
ATOM 829 O O . LYS A 1 100 ? 8.831 -5.139 -6.648 1.00 94.75 100 LYS A O 1
ATOM 834 N N . ARG A 1 101 ? 8.048 -6.331 -4.920 1.00 96.38 101 ARG A N 1
ATOM 835 C CA . ARG A 1 101 ? 8.680 -7.593 -5.346 1.00 96.38 101 ARG A CA 1
ATOM 836 C C . ARG A 1 101 ? 8.211 -8.036 -6.731 1.00 96.38 101 ARG A C 1
ATOM 838 O O . ARG A 1 101 ? 9.026 -8.533 -7.505 1.00 96.38 101 ARG A O 1
ATOM 845 N N . SER A 1 102 ? 6.926 -7.869 -7.040 1.00 94.81 102 SER A N 1
ATOM 846 C CA . SER A 1 102 ? 6.372 -8.175 -8.364 1.00 94.81 102 SER A CA 1
ATOM 847 C C . SER A 1 102 ? 6.992 -7.290 -9.449 1.00 94.81 102 SER A C 1
ATOM 849 O O . SER A 1 102 ? 7.502 -7.801 -10.446 1.00 94.81 102 SER A O 1
ATOM 851 N N . MET A 1 103 ? 7.048 -5.977 -9.208 1.00 94.12 103 MET A N 1
ATOM 852 C CA . MET A 1 103 ? 7.650 -5.005 -10.123 1.00 94.12 103 MET A CA 1
ATOM 853 C C . MET A 1 103 ? 9.126 -5.310 -10.389 1.00 94.12 103 MET A C 1
ATOM 855 O O . MET A 1 103 ? 9.536 -5.393 -11.541 1.00 94.12 103 MET A O 1
ATOM 859 N N . LEU A 1 104 ? 9.916 -5.553 -9.338 1.00 95.00 104 LEU A N 1
ATOM 860 C CA . LEU A 1 104 ? 11.342 -5.870 -9.469 1.00 95.00 104 LEU A CA 1
ATOM 861 C C . LEU A 1 104 ? 11.571 -7.125 -10.323 1.00 95.00 104 LEU A C 1
ATOM 863 O O . LEU A 1 104 ? 12.392 -7.110 -11.238 1.00 95.00 104 LEU A O 1
ATOM 867 N N . ARG A 1 105 ? 10.785 -8.188 -10.096 1.00 95.75 105 ARG A N 1
ATOM 868 C CA . ARG A 1 105 ? 10.841 -9.413 -10.916 1.00 95.75 105 ARG A CA 1
ATOM 869 C C . ARG A 1 105 ? 10.500 -9.146 -12.379 1.00 95.75 105 ARG A C 1
ATOM 871 O O . ARG A 1 105 ? 11.148 -9.702 -13.266 1.00 95.75 105 ARG A O 1
ATOM 878 N N . TYR A 1 106 ? 9.485 -8.322 -12.625 1.00 93.56 106 TYR A N 1
ATOM 879 C CA . TYR A 1 106 ? 9.081 -7.929 -13.970 1.00 93.56 106 TYR A CA 1
ATOM 880 C C . TYR A 1 106 ? 10.179 -7.111 -14.670 1.00 93.56 106 TYR A C 1
ATOM 882 O O . TYR A 1 106 ? 10.527 -7.402 -15.812 1.00 93.56 106 TYR A O 1
ATOM 890 N N . TYR A 1 107 ? 10.817 -6.166 -13.982 1.00 93.62 107 TYR A N 1
ATOM 891 C CA . TYR A 1 107 ? 11.923 -5.381 -14.540 1.00 93.62 107 TYR A CA 1
ATOM 892 C C . TYR A 1 107 ? 13.159 -6.230 -14.847 1.00 93.62 107 TYR A C 1
ATOM 894 O O . TYR A 1 107 ? 13.763 -6.077 -15.913 1.00 93.62 107 TYR A O 1
ATOM 902 N N . ASP A 1 108 ? 13.485 -7.190 -13.981 1.00 92.31 108 ASP A N 1
ATOM 903 C CA . ASP A 1 108 ? 14.547 -8.161 -14.245 1.00 92.31 108 ASP A CA 1
ATOM 904 C C . ASP A 1 108 ? 14.243 -9.033 -15.474 1.00 92.31 108 ASP A C 1
ATOM 906 O O . ASP A 1 108 ? 15.156 -9.420 -16.209 1.00 92.31 108 ASP A O 1
ATOM 910 N N . ASP A 1 109 ? 12.973 -9.362 -15.722 1.00 92.69 109 ASP A N 1
ATOM 911 C CA . ASP A 1 109 ? 12.547 -10.063 -16.937 1.00 92.69 109 ASP A CA 1
ATOM 912 C C . ASP A 1 109 ? 12.700 -9.185 -18.192 1.00 92.69 109 ASP A C 1
ATOM 914 O O . ASP A 1 109 ? 13.286 -9.625 -19.185 1.00 92.69 109 ASP A O 1
ATOM 918 N N . LEU A 1 110 ? 12.292 -7.911 -18.132 1.00 89.31 110 LEU A N 1
ATOM 919 C CA . LEU A 1 110 ? 12.492 -6.954 -19.230 1.00 89.31 110 LEU A CA 1
ATOM 920 C C . LEU A 1 110 ? 13.975 -6.777 -19.588 1.00 89.31 110 LEU A C 1
ATOM 922 O O . LEU A 1 110 ? 14.330 -6.703 -20.770 1.00 89.31 110 LEU A O 1
ATOM 926 N N . LYS A 1 111 ? 14.853 -6.740 -18.580 1.00 90.56 111 LYS A N 1
ATOM 927 C CA . LYS A 1 111 ? 16.309 -6.719 -18.771 1.00 90.56 111 LYS A CA 1
ATOM 928 C C . LYS A 1 111 ? 16.800 -7.992 -19.454 1.00 90.56 111 LYS A C 1
ATOM 930 O O . LYS A 1 111 ? 17.548 -7.905 -20.427 1.00 90.56 111 LYS A O 1
ATOM 935 N N . ARG A 1 112 ? 16.394 -9.170 -18.963 1.00 90.12 112 ARG A N 1
ATOM 936 C CA . ARG A 1 112 ? 16.795 -10.471 -19.533 1.00 90.12 112 ARG A CA 1
ATOM 937 C C . ARG A 1 112 ? 16.385 -10.599 -20.998 1.00 90.12 112 ARG A C 1
ATOM 939 O O . ARG A 1 112 ? 17.187 -11.041 -21.815 1.00 90.12 112 ARG A O 1
ATOM 946 N N . LYS A 1 113 ? 15.191 -10.115 -21.344 1.00 89.44 113 LYS A N 1
ATOM 947 C CA . LYS A 1 113 ? 14.672 -10.057 -22.720 1.00 89.44 113 LYS A CA 1
ATOM 948 C C . LYS A 1 113 ? 15.303 -8.956 -23.583 1.00 89.44 113 LYS A C 1
ATOM 950 O O . LYS A 1 113 ? 14.925 -8.808 -24.739 1.00 89.44 113 LYS A O 1
ATOM 955 N N . ARG A 1 114 ? 16.252 -8.177 -23.045 1.00 84.81 114 ARG A N 1
ATOM 956 C CA . ARG A 1 114 ? 16.905 -7.026 -23.701 1.00 84.81 114 ARG A CA 1
ATOM 957 C C . ARG A 1 114 ? 15.929 -5.953 -24.203 1.00 84.81 114 ARG A C 1
ATOM 959 O O . ARG A 1 114 ? 16.288 -5.157 -25.067 1.00 84.81 114 ARG A O 1
ATOM 966 N N . ILE A 1 115 ? 14.725 -5.897 -23.630 1.00 85.44 115 ILE A N 1
ATOM 967 C CA . ILE A 1 115 ? 13.745 -4.835 -23.897 1.00 85.44 115 ILE A CA 1
ATOM 968 C C . ILE A 1 115 ? 14.263 -3.516 -23.310 1.00 85.44 115 ILE A C 1
ATOM 970 O O . ILE A 1 115 ? 14.169 -2.465 -23.941 1.00 85.44 115 ILE A O 1
ATOM 974 N N . ILE A 1 116 ? 14.879 -3.582 -22.125 1.00 81.88 116 ILE A N 1
ATOM 975 C CA . ILE A 1 116 ? 15.593 -2.460 -21.508 1.00 81.88 116 ILE A CA 1
ATOM 976 C C . ILE A 1 116 ? 17.088 -2.622 -21.769 1.00 81.88 116 ILE A C 1
ATOM 978 O O . ILE A 1 116 ? 17.664 -3.689 -21.544 1.00 81.88 116 ILE A O 1
ATOM 982 N N . ARG A 1 117 ? 17.739 -1.542 -22.214 1.00 79.94 117 ARG A N 1
ATOM 983 C CA . ARG A 1 117 ? 19.186 -1.531 -22.448 1.00 79.94 117 ARG A CA 1
ATOM 984 C C . ARG A 1 117 ? 19.932 -1.798 -21.132 1.00 79.94 117 ARG A C 1
ATOM 9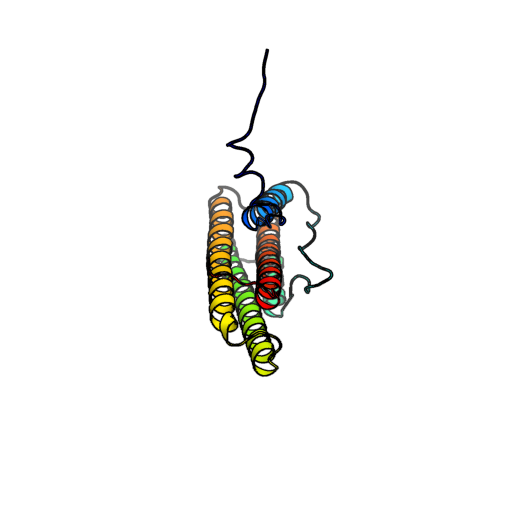86 O O . ARG A 1 117 ? 19.746 -1.034 -20.182 1.00 79.94 117 ARG A O 1
ATOM 993 N N . PRO A 1 118 ? 20.838 -2.795 -21.077 1.00 77.62 118 PRO A N 1
ATOM 994 C CA . PRO A 1 118 ? 21.575 -3.118 -19.855 1.00 77.62 118 PRO A CA 1
ATOM 995 C C . PRO A 1 118 ? 22.334 -1.926 -19.264 1.00 77.62 118 PRO A C 1
ATOM 997 O O . PRO A 1 118 ? 22.356 -1.768 -18.049 1.00 77.62 118 PRO A O 1
ATOM 1000 N N . LYS A 1 119 ? 22.884 -1.054 -20.124 1.00 80.94 119 LYS A N 1
ATOM 1001 C CA . LYS A 1 119 ? 23.657 0.131 -19.719 1.00 80.94 119 LYS A CA 1
ATOM 1002 C C . LYS A 1 119 ? 22.852 1.118 -18.863 1.00 80.94 119 LYS A C 1
ATOM 1004 O O . LYS A 1 119 ? 23.419 1.731 -17.975 1.00 80.94 119 LYS A O 1
ATOM 1009 N N . THR A 1 120 ? 21.551 1.262 -19.117 1.00 83.62 120 THR A N 1
ATOM 1010 C CA . THR A 1 120 ? 20.677 2.202 -18.388 1.00 83.62 120 THR A CA 1
ATOM 1011 C C . THR A 1 120 ? 19.844 1.523 -17.303 1.00 83.62 120 THR A C 1
ATOM 1013 O O . THR A 1 120 ? 19.174 2.203 -16.535 1.00 83.62 120 THR A O 1
ATOM 1016 N N . TYR A 1 121 ? 19.832 0.185 -17.259 1.00 88.88 121 TYR A N 1
ATOM 1017 C CA . TYR A 1 121 ? 18.970 -0.582 -16.357 1.00 88.88 121 TYR A CA 1
ATOM 1018 C C . TYR A 1 121 ? 19.235 -0.258 -14.887 1.00 88.88 121 TYR A C 1
ATOM 1020 O O . TYR A 1 121 ? 18.297 0.022 -14.150 1.00 88.88 121 TYR A O 1
ATOM 1028 N N . THR A 1 122 ? 20.505 -0.273 -14.474 1.00 90.88 122 THR A N 1
ATOM 1029 C CA . THR A 1 122 ? 20.892 -0.045 -13.077 1.00 90.88 122 THR A CA 1
ATOM 1030 C C . THR A 1 122 ? 20.411 1.313 -12.579 1.00 90.88 122 THR A C 1
ATOM 1032 O O . THR A 1 122 ? 19.827 1.394 -11.505 1.00 90.88 122 THR A O 1
ATOM 1035 N N . ASN A 1 123 ? 20.575 2.366 -13.379 1.00 89.00 123 ASN A N 1
ATOM 1036 C CA . ASN A 1 123 ? 20.210 3.713 -12.954 1.00 89.00 123 ASN A CA 1
ATOM 1037 C C . ASN A 1 123 ? 18.688 3.893 -12.890 1.00 89.00 123 ASN A C 1
ATOM 1039 O O . ASN A 1 123 ? 18.171 4.365 -11.882 1.00 89.00 123 ASN A O 1
ATOM 1043 N N . LYS A 1 124 ? 17.955 3.390 -13.895 1.00 89.06 124 LYS A N 1
ATOM 1044 C CA . LYS A 1 124 ? 16.482 3.328 -13.867 1.00 89.06 124 LYS A CA 1
ATOM 1045 C C . LYS A 1 124 ? 15.971 2.581 -12.636 1.00 89.06 124 LYS A C 1
ATOM 1047 O O . LYS A 1 124 ? 15.029 3.034 -11.990 1.00 89.06 124 LYS A O 1
ATOM 1052 N N . LEU A 1 125 ? 16.588 1.441 -12.315 1.00 93.56 125 LEU A N 1
ATOM 1053 C CA . LEU A 1 125 ? 16.232 0.635 -11.151 1.00 93.56 125 LEU A CA 1
ATOM 1054 C C . LEU A 1 125 ? 16.495 1.388 -9.847 1.00 93.56 125 LEU A C 1
ATOM 1056 O O . LEU A 1 125 ? 15.629 1.396 -8.978 1.00 93.56 125 LEU A O 1
ATOM 1060 N N . ASN A 1 126 ? 17.638 2.063 -9.733 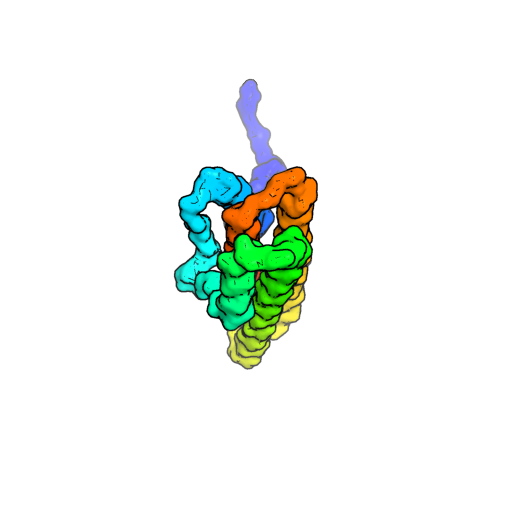1.00 90.94 126 ASN A N 1
ATOM 1061 C CA . ASN A 1 126 ? 17.967 2.875 -8.565 1.00 90.94 126 ASN A CA 1
ATOM 1062 C C . ASN A 1 126 ? 16.950 4.004 -8.357 1.00 90.94 126 ASN A C 1
ATOM 1064 O O . ASN A 1 126 ? 16.461 4.167 -7.241 1.00 90.94 126 ASN A O 1
ATOM 1068 N N . SER A 1 127 ? 16.557 4.719 -9.414 1.00 87.50 127 SER A N 1
ATOM 1069 C CA . SER A 1 127 ? 15.506 5.741 -9.316 1.00 87.50 127 SER A CA 1
ATOM 1070 C C . SER A 1 127 ? 14.160 5.149 -8.904 1.00 87.50 127 SER A C 1
ATOM 1072 O O . SER A 1 127 ? 13.491 5.699 -8.033 1.00 87.50 127 SER A O 1
ATOM 1074 N N . CYS A 1 128 ? 13.777 3.997 -9.465 1.00 89.31 128 CYS A N 1
ATOM 1075 C CA . CYS A 1 128 ? 12.561 3.295 -9.050 1.00 89.31 128 CYS A CA 1
ATOM 1076 C C . CYS A 1 128 ? 12.615 2.894 -7.566 1.00 89.31 128 CYS A C 1
ATOM 1078 O O . CYS A 1 128 ? 11.637 3.087 -6.851 1.00 89.31 128 CYS A O 1
ATOM 1080 N N . ASN A 1 129 ? 13.753 2.395 -7.076 1.00 92.25 129 ASN A N 1
ATOM 1081 C CA . ASN A 1 129 ? 13.929 2.038 -5.665 1.00 92.25 129 ASN A CA 1
ATOM 1082 C C . ASN A 1 129 ? 13.804 3.263 -4.747 1.00 92.25 129 ASN A C 1
ATOM 1084 O O . ASN A 1 129 ? 13.098 3.203 -3.742 1.00 92.25 129 ASN A O 1
ATOM 1088 N N . GLN A 1 130 ? 14.406 4.396 -5.120 1.00 86.19 130 GLN A N 1
ATOM 1089 C CA . GLN A 1 130 ? 14.277 5.651 -4.370 1.00 86.19 130 GLN A CA 1
ATOM 1090 C C . GLN A 1 130 ? 12.821 6.136 -4.299 1.00 86.19 130 GLN A C 1
ATOM 1092 O O . GLN A 1 130 ? 12.350 6.535 -3.230 1.00 86.19 130 GLN A O 1
ATOM 1097 N N . ILE A 1 131 ? 12.081 6.060 -5.409 1.00 82.12 131 ILE A N 1
ATOM 1098 C CA . ILE A 1 131 ? 10.642 6.361 -5.448 1.00 82.12 131 ILE A CA 1
ATOM 1099 C C . ILE A 1 131 ? 9.889 5.412 -4.509 1.00 82.12 131 ILE A C 1
ATOM 1101 O O . ILE A 1 131 ? 9.172 5.858 -3.618 1.00 82.12 131 ILE A O 1
ATOM 1105 N N . MET A 1 132 ? 10.104 4.101 -4.643 1.00 86.94 132 MET A N 1
ATOM 1106 C CA . MET A 1 132 ? 9.433 3.090 -3.826 1.00 86.94 132 MET A CA 1
ATOM 1107 C C . MET A 1 132 ? 9.641 3.296 -2.321 1.00 86.94 132 MET A C 1
ATOM 1109 O O . MET A 1 132 ? 8.704 3.083 -1.547 1.00 86.94 132 MET A O 1
ATOM 1113 N N . GLU A 1 133 ? 10.858 3.636 -1.894 1.00 87.75 133 GLU A N 1
ATOM 1114 C CA . GLU A 1 133 ? 11.213 3.868 -0.488 1.00 87.75 133 GLU A CA 1
ATOM 1115 C C . GLU A 1 133 ? 10.676 5.198 0.042 1.00 87.75 133 GLU A C 1
ATOM 1117 O O . GLU A 1 133 ? 10.117 5.248 1.139 1.00 87.75 133 GLU A O 1
ATOM 1122 N N . SER A 1 134 ? 10.832 6.281 -0.723 1.00 79.69 134 SER A N 1
ATOM 1123 C CA . SER A 1 134 ? 10.360 7.606 -0.313 1.00 79.69 134 SER A CA 1
ATOM 1124 C C . SER A 1 134 ? 8.835 7.654 -0.208 1.00 79.69 134 SER A C 1
ATOM 1126 O O . SER A 1 134 ? 8.307 8.172 0.779 1.00 79.69 134 SER A O 1
ATOM 1128 N N . SER A 1 135 ? 8.121 7.044 -1.158 1.00 79.44 135 SER A N 1
ATOM 1129 C CA . SER A 1 135 ? 6.663 6.940 -1.128 1.00 79.44 135 SER A CA 1
ATOM 1130 C C . SER A 1 135 ? 6.154 6.100 0.045 1.00 79.44 135 SER A C 1
ATOM 1132 O O . SER A 1 135 ? 5.170 6.495 0.662 1.00 79.44 135 SER A O 1
ATOM 1134 N N . GLU A 1 136 ? 6.838 5.002 0.402 1.00 87.94 136 GLU A N 1
ATOM 1135 C CA . GLU A 1 136 ? 6.493 4.175 1.575 1.00 87.94 136 GLU A CA 1
ATOM 1136 C C . GLU A 1 136 ? 6.565 4.980 2.870 1.00 87.94 136 GLU A C 1
ATOM 1138 O O . GLU A 1 136 ? 5.592 5.078 3.613 1.00 87.94 136 GLU A O 1
ATOM 1143 N N . LYS A 1 137 ? 7.712 5.625 3.111 1.00 84.12 137 LYS A N 1
ATOM 1144 C CA . LYS A 1 137 ? 7.932 6.432 4.316 1.00 84.12 137 LYS A CA 1
ATOM 1145 C C . LYS A 1 137 ? 6.913 7.562 4.413 1.00 84.12 137 LYS A C 1
ATOM 1147 O O . LYS A 1 137 ? 6.399 7.843 5.495 1.00 84.12 137 LYS A O 1
ATOM 1152 N N . LYS A 1 138 ? 6.606 8.199 3.279 1.00 79.88 138 LYS A N 1
ATOM 1153 C CA . LYS A 1 138 ? 5.659 9.312 3.220 1.00 79.88 138 LYS A CA 1
ATOM 1154 C C . LYS A 1 138 ? 4.239 8.867 3.565 1.00 79.88 138 LYS A C 1
ATOM 1156 O O . LYS A 1 138 ? 3.618 9.506 4.411 1.00 79.88 138 LYS A O 1
ATOM 1161 N N . ILE A 1 139 ? 3.731 7.793 2.952 1.00 82.38 139 ILE A N 1
ATOM 1162 C CA . ILE A 1 139 ? 2.367 7.321 3.238 1.00 82.38 139 ILE A CA 1
ATOM 1163 C C . ILE A 1 139 ? 2.246 6.791 4.668 1.00 82.38 139 ILE A C 1
ATOM 1165 O O . ILE A 1 139 ? 1.267 7.098 5.345 1.00 82.38 139 ILE A O 1
ATOM 1169 N N . GLU A 1 140 ? 3.270 6.095 5.171 1.00 88.94 140 GLU A N 1
ATOM 1170 C CA . GLU A 1 140 ? 3.296 5.603 6.549 1.00 88.94 140 GLU A CA 1
ATOM 1171 C C . GLU A 1 140 ? 3.238 6.721 7.575 1.00 88.94 140 GLU A C 1
ATOM 1173 O O . GLU A 1 140 ? 2.387 6.705 8.468 1.00 88.94 140 GLU A O 1
ATOM 1178 N N . SER A 1 141 ? 4.142 7.694 7.442 1.00 82.56 141 SER A N 1
ATOM 1179 C CA . SER A 1 141 ? 4.202 8.828 8.357 1.00 82.56 141 SER A CA 1
ATOM 1180 C C . SER A 1 141 ? 2.901 9.617 8.318 1.00 82.56 141 SER A C 1
ATOM 1182 O O . SER A 1 141 ? 2.398 10.015 9.365 1.00 82.56 141 SER A O 1
ATOM 1184 N N . HIS A 1 142 ? 2.345 9.819 7.124 1.00 80.38 142 HIS A N 1
ATOM 1185 C CA . HIS A 1 142 ? 1.135 10.604 6.952 1.00 80.38 142 HIS A CA 1
ATOM 1186 C C . HIS A 1 142 ? -0.089 9.930 7.584 1.00 80.38 142 HIS A C 1
ATOM 1188 O O . HIS A 1 142 ? -0.770 10.537 8.408 1.00 80.38 142 HIS A O 1
ATOM 1194 N N . LEU A 1 143 ? -0.341 8.658 7.259 1.00 81.62 143 LEU A N 1
ATOM 1195 C CA . LEU A 1 143 ? -1.460 7.902 7.827 1.00 81.62 143 LEU A CA 1
ATOM 1196 C C . LEU A 1 143 ? -1.342 7.775 9.350 1.00 81.62 143 LEU A C 1
ATOM 1198 O O . LEU A 1 143 ? -2.333 7.934 10.061 1.00 81.62 143 LEU A O 1
ATOM 1202 N N . SER A 1 144 ? -0.126 7.559 9.861 1.00 88.06 144 SER A N 1
ATOM 1203 C CA . SER A 1 144 ? 0.125 7.496 11.305 1.00 88.06 144 SER A CA 1
ATOM 1204 C C . SER A 1 144 ? -0.153 8.834 11.991 1.00 88.06 144 SER A C 1
ATOM 1206 O O . SER A 1 144 ? -0.752 8.869 13.062 1.00 88.06 144 SER A O 1
ATOM 1208 N N . GLU A 1 145 ? 0.248 9.953 11.385 1.00 82.75 145 GLU A N 1
ATOM 1209 C CA . GLU A 1 145 ? -0.037 11.287 11.915 1.00 82.75 145 GLU A CA 1
ATOM 1210 C C . GLU A 1 145 ? -1.542 11.581 11.932 1.00 82.75 145 GLU A C 1
ATOM 1212 O O . GLU A 1 145 ? -2.064 12.071 12.936 1.00 82.75 145 GLU A O 1
ATOM 1217 N N . MET A 1 146 ? -2.243 11.249 10.845 1.00 80.25 146 MET A N 1
ATOM 1218 C CA . MET A 1 146 ? -3.694 11.384 10.743 1.00 80.25 146 MET A CA 1
ATOM 1219 C C . MET A 1 146 ? -4.417 10.591 11.834 1.00 80.25 146 MET A C 1
ATOM 1221 O O . MET A 1 146 ? -5.243 11.157 12.554 1.00 80.25 146 MET A O 1
ATOM 1225 N N . PHE A 1 147 ? -4.072 9.310 11.989 1.00 83.38 147 PHE A N 1
ATOM 1226 C CA . PHE A 1 147 ? -4.648 8.458 13.022 1.00 83.38 147 PHE A CA 1
ATOM 1227 C C . PHE A 1 147 ? -4.358 9.005 14.418 1.00 83.38 147 PHE A C 1
ATOM 1229 O O . PHE A 1 147 ? -5.283 9.196 15.196 1.00 83.38 147 PHE A O 1
ATOM 1236 N N . ASN A 1 148 ? -3.108 9.363 14.718 1.00 85.56 148 ASN A N 1
ATOM 1237 C CA . ASN A 1 148 ? -2.724 9.894 16.028 1.00 85.56 148 ASN A CA 1
ATOM 1238 C C . ASN A 1 148 ? -3.446 11.203 16.379 1.00 85.56 148 ASN A C 1
ATOM 1240 O O . ASN A 1 148 ? -3.778 11.435 17.542 1.00 85.56 148 ASN A O 1
ATOM 1244 N N . LYS A 1 149 ? -3.684 12.077 15.393 1.00 81.38 149 LYS A N 1
ATOM 1245 C CA . LYS A 1 149 ? -4.461 13.312 15.582 1.00 81.38 149 LYS A CA 1
ATOM 1246 C C . LYS A 1 149 ? -5.921 13.021 15.914 1.00 81.38 149 LYS A C 1
ATOM 1248 O O . LYS A 1 149 ? -6.490 13.713 16.755 1.00 81.38 149 LYS A O 1
ATOM 1253 N N . TRP A 1 150 ? -6.521 12.028 15.265 1.00 81.31 150 TRP A N 1
ATOM 1254 C CA . TRP A 1 150 ? -7.884 11.593 15.561 1.00 81.31 150 TRP A CA 1
ATOM 1255 C C . TRP A 1 150 ? -7.975 10.863 16.906 1.00 81.31 150 TRP A C 1
ATOM 1257 O O . TRP A 1 150 ? -8.797 11.220 17.740 1.00 81.31 150 TRP A O 1
ATOM 1267 N N . PHE A 1 151 ? -7.066 9.929 17.172 1.00 81.50 151 PHE A N 1
ATOM 1268 C CA . PHE A 1 151 ? -7.069 9.068 18.354 1.00 81.50 151 PHE A CA 1
ATOM 1269 C C . PHE A 1 151 ? -6.888 9.831 19.677 1.00 81.50 151 PHE A C 1
ATOM 1271 O O . PHE A 1 151 ? -7.365 9.403 20.721 1.00 81.50 151 PHE A O 1
ATOM 1278 N N . LYS A 1 152 ? -6.239 11.003 19.645 1.00 84.31 152 LYS A N 1
ATOM 1279 C CA . LYS A 1 152 ? -6.075 11.890 20.813 1.00 84.31 152 LYS A CA 1
ATOM 1280 C C . LYS A 1 152 ? -7.301 12.760 21.118 1.00 84.31 152 LYS A C 1
ATOM 1282 O O . LYS A 1 152 ? -7.257 13.565 22.051 1.00 84.31 152 LYS A O 1
ATOM 1287 N N . GLN A 1 153 ? -8.369 12.672 20.327 1.00 77.75 153 GLN A N 1
ATOM 1288 C CA . GLN A 1 153 ? -9.578 13.460 20.554 1.00 77.75 153 GLN A CA 1
ATOM 1289 C C . GLN A 1 153 ? -10.349 12.955 21.780 1.00 77.75 153 GLN A C 1
ATOM 1291 O O . GLN A 1 153 ? -10.311 11.781 22.131 1.00 77.75 153 GLN A O 1
ATOM 1296 N N . LYS A 1 154 ? -11.078 13.865 22.439 1.00 66.12 154 LYS A N 1
ATOM 1297 C CA . LYS A 1 154 ? -11.853 13.557 23.656 1.00 66.12 154 LYS A CA 1
ATOM 1298 C C . LYS A 1 154 ? -13.040 12.620 23.407 1.00 66.12 154 LYS A C 1
ATOM 1300 O O . LYS A 1 154 ? -13.550 12.030 24.353 1.00 66.12 154 LYS A O 1
ATOM 1305 N N . SER A 1 155 ? -13.504 12.524 22.165 1.00 73.25 155 SER A N 1
ATOM 1306 C CA . SER A 1 155 ? -14.640 11.695 21.772 1.00 73.25 155 SER A CA 1
ATOM 1307 C C . SER A 1 155 ? -14.279 10.959 20.492 1.00 73.25 155 SER A C 1
ATOM 1309 O O . SER A 1 155 ? -13.974 11.596 19.487 1.00 73.25 155 SER A O 1
ATOM 1311 N N . LEU A 1 156 ? -14.289 9.629 20.554 1.00 76.12 156 LEU A N 1
ATOM 1312 C CA . LEU A 1 156 ? -13.976 8.747 19.435 1.00 76.12 156 LEU A CA 1
ATOM 1313 C C . LEU A 1 156 ? -15.254 8.024 19.014 1.00 76.12 156 LEU A C 1
ATOM 1315 O O . LEU A 1 156 ? -15.910 7.392 19.843 1.00 76.12 156 LEU A O 1
ATOM 1319 N N . PHE A 1 157 ? -15.601 8.117 17.732 1.00 77.94 157 PHE A N 1
ATOM 1320 C CA . PHE A 1 157 ? -16.771 7.456 17.159 1.00 77.94 157 PHE A CA 1
ATOM 1321 C C . PHE A 1 157 ? -16.349 6.258 16.307 1.00 77.94 157 PHE A C 1
ATOM 1323 O O . PHE A 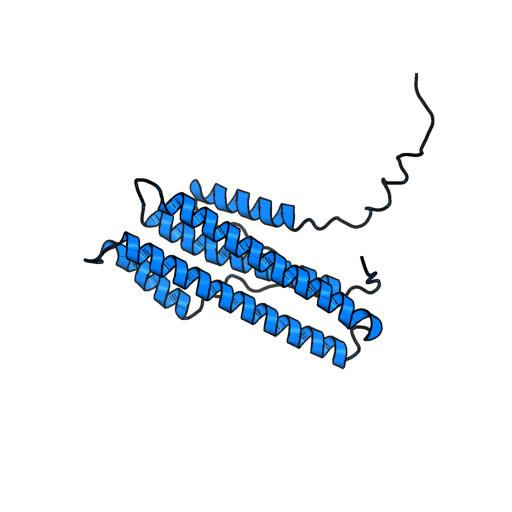1 157 ? -15.371 6.321 15.561 1.00 77.94 157 PHE A O 1
ATOM 1330 N N . LEU A 1 158 ? -17.103 5.161 16.403 1.00 78.81 158 LEU A N 1
ATOM 1331 C CA . LEU A 1 158 ? -16.816 3.930 15.662 1.00 78.81 158 LEU A CA 1
ATOM 1332 C C . LEU A 1 158 ? -16.922 4.129 14.141 1.00 78.81 158 LEU A C 1
ATOM 1334 O O . LEU A 1 158 ? -16.101 3.603 13.393 1.00 78.81 158 LEU A O 1
ATOM 1338 N N . ASP A 1 159 ? -17.883 4.934 13.690 1.00 73.44 159 ASP A N 1
ATOM 1339 C CA . ASP A 1 159 ? -18.049 5.253 12.269 1.00 73.44 159 ASP A CA 1
ATOM 1340 C C . ASP A 1 159 ? -16.835 6.002 11.708 1.00 73.44 159 ASP A C 1
ATOM 1342 O O . ASP A 1 159 ? -16.375 5.702 10.604 1.00 73.44 159 ASP A O 1
ATOM 1346 N N . ASP A 1 160 ? -16.268 6.931 12.484 1.00 74.69 160 ASP A N 1
ATOM 1347 C CA . ASP A 1 160 ? -15.041 7.633 12.102 1.00 74.69 160 ASP A CA 1
ATOM 1348 C C . ASP A 1 160 ? -13.865 6.660 12.016 1.00 74.69 160 ASP A C 1
ATOM 1350 O O . ASP A 1 160 ? -13.091 6.707 11.060 1.00 74.69 160 ASP A O 1
ATOM 1354 N N . PHE A 1 161 ? -13.763 5.726 12.966 1.00 80.88 161 PHE A N 1
ATOM 1355 C CA . PHE A 1 161 ? -12.734 4.691 12.936 1.00 80.88 161 PHE A CA 1
ATOM 1356 C C . PHE A 1 161 ? -12.829 3.821 11.674 1.00 80.88 161 PHE A C 1
ATOM 1358 O O . PHE A 1 161 ? -11.828 3.614 10.987 1.00 80.88 161 PHE A O 1
ATOM 1365 N N . ASN A 1 162 ? -14.031 3.369 11.308 1.00 76.56 162 ASN A N 1
ATOM 1366 C CA . ASN A 1 162 ? -14.243 2.579 10.094 1.00 76.56 162 ASN A CA 1
ATOM 1367 C C . ASN A 1 162 ? -13.849 3.363 8.823 1.00 76.56 162 ASN A C 1
ATOM 1369 O O . ASN A 1 162 ? -13.180 2.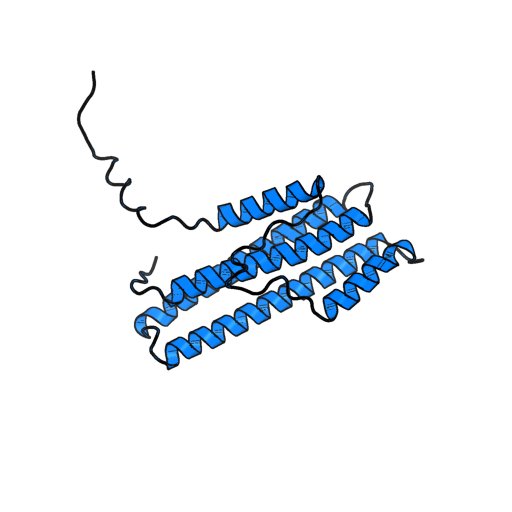844 7.919 1.00 76.56 162 ASN A O 1
ATOM 1373 N N . ARG A 1 163 ? -14.173 4.663 8.783 1.00 76.50 163 ARG A N 1
ATOM 1374 C CA . ARG A 1 163 ? -13.723 5.564 7.711 1.00 76.50 163 ARG A CA 1
ATOM 1375 C C . ARG A 1 163 ? -12.197 5.673 7.659 1.00 76.50 163 ARG A C 1
ATOM 1377 O O . ARG A 1 163 ? -11.645 5.648 6.561 1.00 76.50 163 ARG A O 1
ATOM 1384 N N . PHE A 1 164 ? -11.505 5.725 8.800 1.00 78.12 164 PHE A N 1
ATOM 1385 C CA . PHE A 1 164 ? -10.035 5.733 8.855 1.00 78.12 164 PHE A CA 1
ATOM 1386 C C . PHE A 1 164 ? -9.405 4.455 8.300 1.00 78.12 164 PHE A C 1
ATOM 1388 O O . PHE A 1 164 ? -8.467 4.538 7.505 1.00 78.12 164 PHE A O 1
ATOM 1395 N N . ILE A 1 165 ? -9.921 3.281 8.672 1.00 83.56 165 ILE A N 1
ATOM 1396 C CA . ILE A 1 165 ? -9.443 1.992 8.145 1.00 83.56 165 ILE A CA 1
ATOM 1397 C C . ILE A 1 165 ? -9.604 1.943 6.626 1.00 83.56 165 ILE A C 1
ATOM 1399 O O . ILE A 1 165 ? -8.679 1.581 5.894 1.00 83.56 165 ILE A O 1
ATOM 1403 N N . THR A 1 166 ? -10.756 2.391 6.139 1.00 77.81 166 THR A N 1
ATOM 1404 C CA . THR A 1 166 ? -11.040 2.461 4.707 1.00 77.81 166 THR A CA 1
ATOM 1405 C C . THR A 1 166 ? -10.106 3.438 3.985 1.00 77.81 166 THR A C 1
ATOM 1407 O O . THR A 1 166 ? -9.516 3.086 2.961 1.00 77.81 166 THR A O 1
ATOM 1410 N N . ALA A 1 167 ? -9.904 4.638 4.534 1.00 74.94 167 ALA A N 1
ATOM 1411 C CA . ALA A 1 167 ? -8.990 5.636 3.981 1.00 74.94 167 ALA A CA 1
ATOM 1412 C C . ALA A 1 167 ? -7.534 5.142 3.954 1.00 74.94 167 ALA A C 1
ATOM 1414 O O . ALA A 1 167 ? -6.829 5.379 2.976 1.00 74.94 167 ALA A O 1
ATOM 1415 N N . CYS A 1 168 ? -7.099 4.403 4.978 1.00 83.69 168 CYS A N 1
ATOM 1416 C CA . CYS A 1 168 ? -5.777 3.779 5.034 1.00 83.69 168 CYS A CA 1
ATOM 1417 C C . CYS A 1 168 ? -5.557 2.816 3.857 1.00 83.69 168 CYS A C 1
ATOM 1419 O O . CYS A 1 168 ? -4.595 2.979 3.102 1.00 83.69 168 CYS A O 1
ATOM 1421 N N . ARG A 1 169 ? -6.490 1.878 3.635 1.00 85.38 169 ARG A N 1
ATOM 1422 C CA . ARG A 1 169 ? -6.443 0.923 2.510 1.00 85.38 169 ARG A CA 1
ATOM 1423 C C . ARG A 1 169 ? -6.388 1.633 1.154 1.00 85.38 169 ARG A C 1
ATOM 1425 O O . ARG A 1 169 ? -5.564 1.304 0.300 1.00 85.38 169 ARG A O 1
ATOM 1432 N N . ILE A 1 170 ? -7.235 2.645 0.960 1.00 77.69 170 ILE A N 1
ATOM 1433 C CA . ILE A 1 170 ? -7.276 3.433 -0.283 1.00 77.69 170 ILE A CA 1
ATOM 1434 C C . ILE A 1 170 ? -5.978 4.221 -0.483 1.00 77.69 170 ILE A C 1
ATOM 1436 O O . ILE A 1 170 ? -5.445 4.249 -1.594 1.00 77.69 170 ILE A O 1
ATOM 1440 N N . GLY A 1 171 ? -5.453 4.838 0.576 1.00 77.88 171 GLY A N 1
ATOM 1441 C CA . GLY A 1 171 ? -4.226 5.629 0.538 1.00 77.88 171 GLY A CA 1
ATOM 1442 C C . GLY A 1 171 ? -3.021 4.794 0.115 1.00 77.88 171 GLY A C 1
ATOM 1443 O O . GLY A 1 171 ? -2.331 5.133 -0.849 1.00 77.88 171 GLY A O 1
ATOM 1444 N N . TRP A 1 172 ? -2.824 3.648 0.768 1.00 85.94 172 TRP A N 1
ATOM 1445 C CA . TRP A 1 172 ? -1.780 2.691 0.405 1.00 85.94 172 TRP A CA 1
ATOM 1446 C C . TRP A 1 172 ? -1.914 2.188 -1.024 1.00 85.94 172 TRP A C 1
ATOM 1448 O O . TRP A 1 172 ? -0.930 2.142 -1.767 1.00 85.94 172 TRP A O 1
ATOM 1458 N N . LYS A 1 173 ? -3.136 1.846 -1.438 1.00 83.81 173 LYS A N 1
ATOM 1459 C CA . LYS A 1 173 ? -3.370 1.354 -2.789 1.00 83.81 173 LYS A CA 1
ATOM 1460 C C . LYS A 1 173 ? -3.089 2.414 -3.851 1.00 83.81 173 LYS A C 1
ATOM 1462 O O . LYS A 1 173 ? -2.467 2.112 -4.869 1.00 83.81 173 LYS A O 1
ATOM 1467 N N . THR A 1 174 ? -3.508 3.648 -3.600 1.00 77.12 174 THR A N 1
ATOM 1468 C CA . THR A 1 174 ? -3.265 4.783 -4.493 1.00 77.12 174 THR A CA 1
ATOM 1469 C C . THR A 1 174 ? -1.772 5.008 -4.694 1.00 77.12 174 THR A C 1
ATOM 1471 O O . THR A 1 174 ? -1.304 5.067 -5.831 1.00 77.12 174 THR A O 1
ATOM 1474 N N . VAL A 1 175 ? -1.008 5.051 -3.599 1.00 79.81 175 VAL A N 1
ATOM 1475 C CA . VAL A 1 175 ? 0.453 5.180 -3.657 1.00 79.81 175 VAL A CA 1
ATOM 1476 C C . VAL A 1 175 ? 1.074 4.001 -4.402 1.00 79.81 175 VAL A C 1
ATOM 1478 O O . VAL A 1 175 ? 1.938 4.207 -5.250 1.00 79.81 175 VAL A O 1
ATOM 1481 N N . SER A 1 176 ? 0.593 2.780 -4.160 1.00 83.6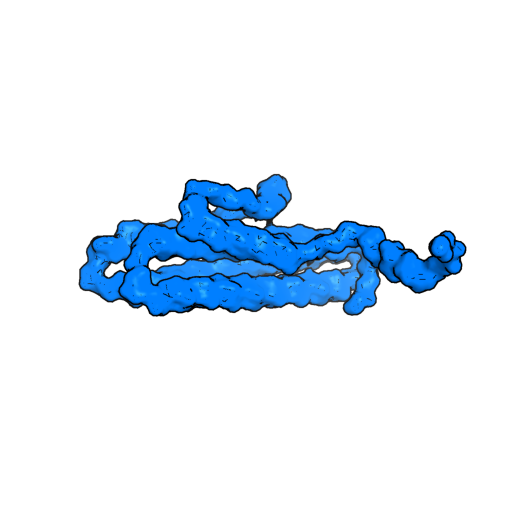9 176 SER A N 1
ATOM 1482 C CA . SER A 1 176 ? 1.052 1.589 -4.877 1.00 83.69 176 SER A CA 1
ATOM 1483 C C . SER A 1 176 ? 0.889 1.712 -6.392 1.00 83.69 176 SER A C 1
ATOM 1485 O O . SER A 1 176 ? 1.837 1.435 -7.124 1.00 83.69 176 SER A O 1
ATOM 1487 N N . ASN A 1 177 ? -0.283 2.141 -6.863 1.00 78.88 177 ASN A N 1
ATOM 1488 C CA . ASN A 1 177 ? -0.557 2.295 -8.292 1.00 78.88 177 ASN A CA 1
ATOM 1489 C C . ASN A 1 177 ? 0.277 3.428 -8.908 1.00 78.88 177 ASN A C 1
ATOM 1491 O O . ASN A 1 177 ? 0.845 3.255 -9.984 1.00 78.88 177 ASN A O 1
ATOM 1495 N N . ALA A 1 178 ? 0.398 4.564 -8.215 1.00 78.38 178 ALA A N 1
ATOM 1496 C CA . ALA A 1 178 ? 1.184 5.703 -8.685 1.00 78.38 178 ALA A CA 1
ATOM 1497 C C . ALA A 1 178 ? 2.677 5.356 -8.817 1.00 78.38 178 ALA A C 1
ATOM 1499 O O . ALA A 1 178 ? 3.296 5.635 -9.845 1.00 78.38 178 ALA A O 1
ATOM 1500 N N . VAL A 1 179 ? 3.242 4.685 -7.807 1.00 83.00 179 VAL A N 1
ATOM 1501 C CA . VAL A 1 179 ? 4.627 4.193 -7.832 1.00 83.00 179 VAL A CA 1
ATOM 1502 C C . VAL A 1 179 ? 4.818 3.191 -8.963 1.00 83.00 179 VAL A C 1
ATOM 1504 O O . VAL A 1 179 ? 5.822 3.266 -9.676 1.00 83.00 179 VAL A O 1
ATOM 1507 N N . GLN A 1 180 ? 3.861 2.278 -9.158 1.00 85.94 180 GLN A N 1
ATOM 1508 C CA . GLN A 1 180 ? 3.934 1.306 -10.240 1.00 85.94 180 GLN A CA 1
ATOM 1509 C C . GLN A 1 180 ? 3.976 1.987 -11.607 1.00 85.94 180 GLN A C 1
ATOM 1511 O O . GLN A 1 180 ? 4.931 1.783 -12.355 1.00 85.94 180 GLN A O 1
ATOM 1516 N N . HIS A 1 181 ? 3.024 2.880 -11.869 1.00 82.56 181 HIS A N 1
ATOM 1517 C CA . HIS A 1 181 ? 2.950 3.654 -13.102 1.00 82.56 181 HIS A CA 1
ATOM 1518 C C . HIS A 1 181 ? 4.221 4.459 -13.386 1.00 82.56 181 HIS A C 1
ATOM 1520 O O . HIS A 1 181 ? 4.769 4.417 -14.494 1.00 82.56 181 HIS A O 1
ATOM 1526 N N . GLN A 1 182 ? 4.731 5.171 -12.381 1.00 80.81 182 GLN A N 1
ATOM 1527 C CA . GLN A 1 182 ? 5.937 5.973 -12.542 1.00 80.81 182 GLN A CA 1
ATOM 1528 C C . GLN A 1 182 ? 7.157 5.098 -12.850 1.00 80.81 182 GLN A C 1
ATOM 1530 O O . GLN A 1 182 ? 7.932 5.409 -13.757 1.00 80.81 182 GLN A O 1
ATOM 1535 N N . CYS A 1 183 ? 7.328 3.989 -12.129 1.00 86.38 183 CYS A N 1
ATOM 1536 C CA . CYS A 1 183 ? 8.451 3.085 -12.347 1.00 86.38 183 CYS A CA 1
ATOM 1537 C C . CYS A 1 183 ? 8.359 2.382 -13.711 1.00 86.38 183 CYS A C 1
ATOM 1539 O O . CYS A 1 183 ? 9.371 2.273 -14.402 1.00 86.38 183 CYS A O 1
ATOM 1541 N N . ASP A 1 184 ? 7.163 1.971 -14.141 1.00 87.12 184 ASP A N 1
ATOM 1542 C CA . ASP A 1 184 ? 6.935 1.396 -15.470 1.00 87.12 184 ASP A CA 1
ATOM 1543 C C . ASP A 1 184 ? 7.318 2.391 -16.576 1.00 87.12 184 ASP A C 1
ATOM 1545 O O . ASP A 1 184 ? 7.992 2.032 -17.550 1.00 87.12 184 ASP A O 1
ATOM 1549 N N . THR A 1 185 ? 6.970 3.666 -16.389 1.00 84.62 185 THR A N 1
ATOM 1550 C CA . THR A 1 185 ? 7.341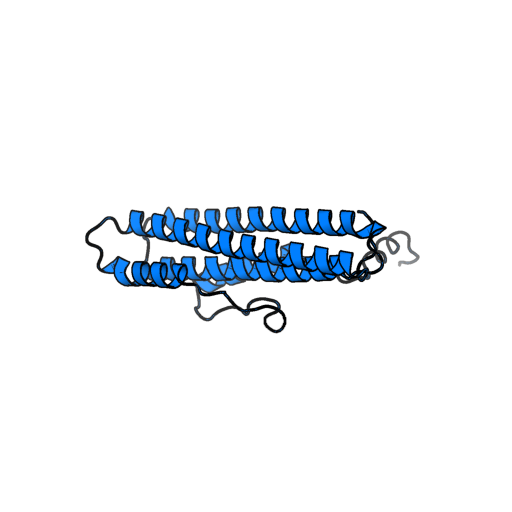 4.765 -17.291 1.00 84.62 185 THR A CA 1
ATOM 1551 C C . THR A 1 185 ? 8.857 4.969 -17.335 1.00 84.62 185 THR A C 1
ATOM 1553 O O . THR A 1 185 ? 9.454 4.995 -18.417 1.00 84.62 185 THR A O 1
ATOM 1556 N N . ILE A 1 186 ? 9.515 5.038 -16.171 1.00 84.44 186 ILE A N 1
ATOM 1557 C CA . ILE A 1 186 ? 10.978 5.157 -16.062 1.00 84.44 186 ILE A CA 1
ATOM 1558 C C . ILE A 1 186 ? 11.667 3.975 -16.738 1.00 84.44 186 ILE A C 1
ATOM 1560 O O . ILE A 1 186 ? 12.625 4.164 -17.488 1.00 84.44 186 ILE A O 1
ATOM 1564 N N . MET A 1 187 ? 11.184 2.756 -16.519 1.00 86.00 187 MET A N 1
ATOM 1565 C CA . MET A 1 187 ? 11.781 1.546 -17.074 1.00 86.00 187 MET A CA 1
ATOM 1566 C C . MET A 1 187 ? 11.686 1.517 -18.600 1.00 86.00 187 MET A C 1
ATOM 1568 O O . MET A 1 187 ? 12.682 1.226 -19.272 1.00 86.00 187 MET A O 1
ATOM 1572 N N . ARG A 1 188 ? 10.543 1.920 -19.161 1.00 82.94 188 ARG A N 1
ATOM 1573 C CA . ARG A 1 188 ? 10.283 1.926 -20.610 1.00 82.94 188 ARG A CA 1
ATOM 1574 C C . ARG A 1 188 ? 10.844 3.147 -21.352 1.00 82.94 188 ARG A C 1
ATOM 1576 O O . ARG A 1 188 ? 10.905 3.122 -22.581 1.00 82.94 188 ARG A O 1
ATOM 1583 N N . SER A 1 189 ? 11.290 4.192 -20.652 1.00 81.19 189 SER A N 1
ATOM 1584 C CA . SER A 1 189 ? 11.820 5.408 -21.289 1.00 81.19 189 SER A CA 1
ATOM 1585 C C . SER A 1 189 ? 13.063 5.131 -22.156 1.00 81.19 189 SER A C 1
ATOM 1587 O O . SER A 1 189 ? 13.958 4.374 -21.778 1.00 81.19 189 SER A O 1
ATOM 1589 N N . LYS A 1 190 ? 13.160 5.738 -23.343 1.00 68.62 190 LYS A N 1
ATOM 1590 C CA . LYS A 1 190 ? 14.314 5.525 -24.245 1.00 68.62 190 LYS A CA 1
ATOM 1591 C C . LYS A 1 190 ? 15.538 6.373 -23.872 1.00 68.62 190 LYS A C 1
ATOM 1593 O O . LYS A 1 190 ? 16.663 5.936 -24.103 1.00 68.62 190 LYS A O 1
ATOM 1598 N N . ASN A 1 191 ? 15.308 7.534 -23.256 1.00 60.47 191 ASN A N 1
ATOM 1599 C CA . ASN A 1 191 ? 16.304 8.577 -22.995 1.00 60.47 191 ASN A CA 1
ATOM 1600 C C . ASN A 1 191 ? 16.466 8.825 -21.488 1.00 60.47 191 ASN A C 1
ATOM 1602 O O . ASN A 1 191 ? 16.287 9.942 -21.019 1.00 60.47 191 ASN A O 1
ATOM 1606 N N . PHE A 1 192 ? 16.734 7.775 -20.710 1.00 51.91 192 PHE A N 1
ATOM 1607 C CA . PHE A 1 192 ? 17.015 7.959 -19.287 1.00 51.91 192 PHE A CA 1
ATOM 1608 C C . PHE A 1 192 ? 18.381 8.638 -19.127 1.00 51.91 192 PHE A C 1
ATOM 1610 O O . PHE A 1 192 ? 19.399 8.059 -19.513 1.00 51.91 192 PHE A O 1
ATOM 1617 N N . ILE A 1 193 ? 18.372 9.864 -18.612 1.00 47.94 193 ILE A N 1
ATOM 1618 C CA . ILE A 1 193 ? 19.556 10.652 -18.269 1.00 47.94 193 ILE A CA 1
ATOM 1619 C C . ILE A 1 193 ? 19.633 10.641 -16.744 1.00 47.94 193 ILE A C 1
ATOM 1621 O O . ILE A 1 193 ? 18.625 10.909 -16.092 1.00 47.94 193 ILE A O 1
ATOM 1625 N N . ASP A 1 194 ? 20.793 10.281 -16.195 1.00 42.50 194 ASP A N 1
ATOM 1626 C CA . ASP A 1 194 ? 21.040 10.375 -14.755 1.00 42.50 194 ASP A CA 1
ATOM 1627 C C . ASP A 1 194 ? 20.881 11.840 -14.334 1.00 42.50 194 ASP A C 1
ATOM 1629 O O . ASP A 1 194 ? 21.561 12.709 -14.885 1.00 42.50 194 ASP A O 1
ATOM 1633 N N . ILE A 1 195 ? 19.950 12.103 -13.415 1.00 41.16 195 ILE A N 1
ATOM 1634 C CA . ILE A 1 195 ? 19.783 13.407 -12.761 1.00 41.16 195 ILE A CA 1
ATOM 1635 C C . ILE A 1 195 ? 20.494 13.344 -11.415 1.00 41.16 195 ILE A C 1
ATOM 1637 O O . ILE A 1 195 ? 20.246 12.354 -10.687 1.00 41.16 195 ILE A O 1
#